Protein AF-A0A1F5BIE8-F1 (afdb_monomer_lite)

Sequence (273 aa):
MVHGKRPFGFLTLSLLVWAWLAAPPHVRAEAKEYWHFTIKANIDGTAAEEWIWATMVEIDRAKALPDEAKVARDAGGELLGHFLGLVRASAWRSAYTYYLDVKCQSRPSKKEISYSQSETDNVYVHGQIIHNPVNRIPSGIGIQFRFGVCNHRVLKEDGTWVRMDQIPYVFVGPVRVEGREPEEMRGDFNLDGVLYNDQIQRVKRCGKSWIEQFHSVFKHFEHDSVVEGFYYGDSDMWVQRFWKFHGLNVQCVFMCERSRNREHPYWKQRITR

Foldseek 3Di:
DDDDDDDDDDPPPVVVVVVVVPDDPPPPPPQKKKKWKWKWKDQPPDPKIKIKIWIWIWDFPCLLPVPVQVVQVVVVHGRDFTWTATAWMKMKIAWDKDWDFDDDPNHTDIKIKTDHIWMDRQAAKIKTWPDADPPDDPLLFHTFMKMAQDQAWGHHPVSDTDGNVPDDDDDDDFDDDPPDDGAAEDDDDDRARHDTPHQWMWIDDPNDIHIYGDDDPRRPDMDHDPNDHAGPPDQKDKDWDWDDDPNTIMIMIMMMGMDSDSDRPQVVNPDDD

Secondary structure (DSSP, 8-state):
---------SSHHHHHHHHHHTSPP--------EEEEEEEEEETTSS-EEEEEEEEEEEEHHHH-HHHHHHHHHTT----SEEEEEEEEEEEE--EEEEEEEEETTEEEEEEEEE--EEES-B-EEEEEEE--SS--TT-EEEEEEEEE-SS-EEBTTS-EE-GGGS------PPP-TTSPPPEE-S-----SB--S--EEEEEETTEEEEEEPPPGGGG-EEE-SS-SEETT-SEEEEEEEEEETTEEEEEEEEEEEES-SS-TTTT-----

Radius of gyration: 27.55 Å; chains: 1; bounding box: 89×71×70 Å

Structure (mmCIF, N/CA/C/O backbone):
data_AF-A0A1F5BIE8-F1
#
_entry.id   AF-A0A1F5BIE8-F1
#
loop_
_atom_site.group_PDB
_atom_site.id
_atom_site.type_symbol
_atom_site.label_atom_id
_atom_site.label_alt_id
_atom_site.label_comp_id
_atom_site.label_asym_id
_atom_site.label_entity_id
_atom_site.label_seq_id
_atom_site.pdbx_PDB_ins_code
_atom_site.Cartn_x
_atom_site.Cartn_y
_atom_site.Cartn_z
_atom_site.occupancy
_atom_site.B_iso_or_equiv
_atom_site.auth_seq_id
_atom_site.auth_comp_id
_atom_site.auth_asym_id
_atom_site.auth_atom_id
_atom_site.pdbx_PDB_model_num
ATOM 1 N N . MET A 1 1 ? 61.822 -51.611 -41.381 1.00 45.53 1 MET A N 1
ATOM 2 C CA . MET A 1 1 ? 61.596 -50.550 -40.375 1.00 45.53 1 MET A CA 1
ATOM 3 C C . MET A 1 1 ? 61.087 -49.316 -41.094 1.00 45.53 1 MET A C 1
ATOM 5 O O . MET A 1 1 ? 61.799 -48.858 -41.967 1.00 45.53 1 MET A O 1
ATOM 9 N N . VAL A 1 2 ? 59.868 -48.866 -40.787 1.00 37.75 2 VAL A N 1
ATOM 10 C CA . VAL A 1 2 ? 59.416 -47.468 -40.582 1.00 37.75 2 VAL A CA 1
ATOM 11 C C . VAL A 1 2 ? 57.882 -47.516 -40.499 1.00 37.75 2 VAL A C 1
ATOM 13 O O . VAL A 1 2 ? 57.203 -47.953 -41.422 1.00 37.75 2 VAL A O 1
ATOM 16 N N . HIS A 1 3 ? 57.354 -47.133 -39.335 1.00 42.34 3 HIS A N 1
ATOM 17 C CA . HIS A 1 3 ? 55.935 -46.906 -39.056 1.00 42.34 3 HIS A CA 1
ATOM 18 C C . HIS A 1 3 ? 55.456 -45.595 -39.701 1.00 42.34 3 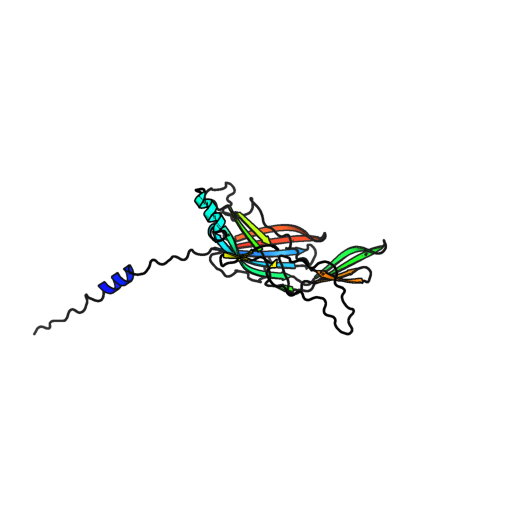HIS A C 1
ATOM 20 O O . HIS A 1 3 ? 56.119 -44.573 -39.545 1.00 42.34 3 HIS A O 1
ATOM 26 N N . GLY A 1 4 ? 54.268 -45.589 -40.314 1.00 39.81 4 GLY A N 1
ATOM 27 C CA . GLY A 1 4 ? 53.573 -44.374 -40.760 1.00 39.81 4 GLY A CA 1
ATOM 28 C C . GLY A 1 4 ? 52.201 -44.248 -40.097 1.00 39.81 4 GLY A C 1
ATOM 29 O O . GLY A 1 4 ? 51.293 -45.018 -40.395 1.00 39.81 4 GLY A O 1
ATOM 30 N N . LYS A 1 5 ? 52.074 -43.303 -39.158 1.00 46.28 5 LYS A N 1
ATOM 31 C CA . LYS A 1 5 ? 50.859 -42.981 -38.388 1.00 46.28 5 LYS A CA 1
ATOM 32 C C . LYS A 1 5 ? 49.812 -42.240 -39.244 1.00 46.28 5 LYS A C 1
ATOM 34 O O . LYS A 1 5 ? 50.158 -41.460 -40.122 1.00 46.28 5 LYS A O 1
ATOM 39 N N . ARG A 1 6 ? 48.530 -42.464 -38.922 1.00 52.12 6 ARG A N 1
ATOM 40 C CA . ARG A 1 6 ? 47.324 -41.801 -39.469 1.00 52.12 6 ARG A CA 1
ATOM 41 C C . ARG A 1 6 ? 47.259 -40.301 -39.113 1.00 52.12 6 ARG A C 1
ATOM 43 O O . ARG A 1 6 ? 47.651 -39.966 -37.996 1.00 52.12 6 ARG A O 1
ATOM 50 N N . PRO A 1 7 ? 46.606 -39.443 -39.925 1.00 48.84 7 PRO A N 1
ATOM 51 C CA . PRO A 1 7 ? 46.058 -38.174 -39.461 1.00 48.84 7 PRO A CA 1
ATOM 52 C C . PRO A 1 7 ? 44.525 -38.269 -39.342 1.00 48.84 7 PRO A C 1
ATOM 54 O O . PRO A 1 7 ? 43.799 -38.222 -40.329 1.00 48.84 7 PRO A O 1
ATOM 57 N N . PHE A 1 8 ? 44.024 -38.401 -38.115 1.00 50.97 8 PHE A N 1
ATOM 58 C CA . PHE A 1 8 ? 42.629 -38.130 -37.747 1.00 50.97 8 PHE A CA 1
ATOM 59 C C . PHE A 1 8 ? 42.676 -36.881 -36.863 1.00 50.97 8 PHE A C 1
ATOM 61 O O . PHE A 1 8 ? 43.085 -36.979 -35.710 1.00 50.97 8 PHE A O 1
ATOM 68 N N . GLY A 1 9 ? 42.360 -35.698 -37.395 1.00 52.88 9 GLY A N 1
ATOM 69 C CA . GLY A 1 9 ? 42.474 -34.482 -36.575 1.00 52.88 9 GLY A CA 1
ATOM 70 C C . GLY A 1 9 ? 42.040 -33.147 -37.174 1.00 52.88 9 GLY A C 1
ATOM 71 O O . GLY A 1 9 ? 42.175 -32.145 -36.487 1.00 52.88 9 GLY A O 1
ATOM 72 N N . PHE A 1 10 ? 41.519 -33.089 -38.405 1.00 47.88 10 PHE A N 1
ATOM 73 C CA . PHE A 1 10 ? 41.154 -31.803 -39.030 1.00 47.88 10 PHE A CA 1
ATOM 74 C C . PHE A 1 10 ? 39.652 -31.578 -39.249 1.00 47.88 10 PHE A C 1
ATOM 76 O O . PHE A 1 10 ? 39.249 -30.463 -39.560 1.00 47.88 10 PHE A O 1
ATOM 83 N N . LEU A 1 11 ? 38.804 -32.591 -39.049 1.00 49.09 11 LEU A N 1
ATOM 84 C CA . LEU A 1 11 ? 37.368 -32.498 -39.362 1.00 49.09 11 LEU A CA 1
ATOM 85 C C . LEU A 1 11 ? 36.471 -32.102 -38.178 1.00 49.09 11 LEU A C 1
ATOM 87 O O . LEU A 1 11 ? 35.332 -31.703 -38.388 1.00 49.09 11 LEU A O 1
ATOM 91 N N . THR A 1 12 ? 36.962 -32.166 -36.941 1.00 51.91 12 THR A N 1
ATOM 92 C CA . THR A 1 12 ? 36.173 -31.845 -35.737 1.00 51.91 12 THR A CA 1
ATOM 93 C C . THR A 1 12 ? 36.251 -30.377 -35.316 1.00 51.91 12 THR A C 1
ATOM 95 O O . THR A 1 12 ? 35.351 -29.904 -34.628 1.00 51.91 12 THR A O 1
ATOM 98 N N . LEU A 1 13 ? 37.275 -29.629 -35.744 1.00 47.56 13 LEU A N 1
ATOM 99 C CA . LEU A 1 13 ? 37.446 -28.229 -35.334 1.00 47.56 13 LEU A CA 1
ATOM 100 C C . LEU A 1 13 ? 36.553 -27.256 -36.126 1.00 47.56 13 LEU A C 1
ATOM 102 O O . LEU A 1 13 ? 36.127 -26.238 -35.590 1.00 47.56 13 LEU A O 1
ATOM 106 N N . SER A 1 14 ? 36.235 -27.567 -37.387 1.00 55.12 14 SER A N 1
ATOM 107 C CA . SER A 1 14 ? 35.438 -26.690 -38.257 1.00 55.12 14 SER A CA 1
ATOM 108 C C . SER A 1 14 ? 33.951 -26.670 -37.885 1.00 55.12 14 SER A C 1
ATOM 110 O O . SER A 1 14 ? 33.325 -25.616 -37.933 1.00 55.12 14 SER A O 1
ATOM 112 N N . LEU A 1 15 ? 33.389 -27.798 -37.442 1.00 54.62 15 LEU A N 1
ATOM 113 C CA . LEU A 1 15 ? 31.979 -27.900 -37.042 1.00 54.62 15 LEU A CA 1
ATOM 114 C C . LEU A 1 15 ? 31.657 -27.125 -35.752 1.00 54.62 15 LEU A C 1
ATOM 116 O O . LEU A 1 15 ? 30.571 -26.564 -35.631 1.00 54.62 15 LEU A O 1
ATOM 120 N N . LEU A 1 16 ? 32.606 -27.030 -34.816 1.00 55.69 16 LEU A N 1
ATOM 121 C CA . LEU A 1 16 ? 32.427 -26.283 -33.564 1.00 55.69 16 LEU A CA 1
ATOM 122 C C . LEU A 1 16 ? 32.404 -24.762 -33.780 1.00 55.69 16 LEU A C 1
ATOM 124 O O . LEU A 1 16 ? 31.652 -24.063 -33.106 1.00 55.69 16 LEU A O 1
ATOM 128 N N . VAL A 1 17 ? 33.170 -24.251 -34.749 1.00 58.41 17 VAL A N 1
ATOM 129 C CA . VAL A 1 17 ? 33.195 -22.816 -35.085 1.00 58.41 17 VAL A CA 1
ATOM 130 C C . VAL A 1 17 ? 31.903 -22.390 -35.791 1.00 58.41 17 VAL A C 1
ATOM 132 O O . VAL A 1 17 ? 31.346 -21.340 -35.475 1.00 58.41 17 VAL A O 1
ATOM 135 N N . TRP A 1 18 ? 31.370 -23.229 -36.685 1.00 54.34 18 TRP A N 1
ATOM 136 C CA . TRP A 1 18 ? 30.088 -22.962 -37.348 1.00 54.34 18 TRP A CA 1
ATOM 137 C C . TRP A 1 18 ? 28.888 -23.070 -36.396 1.00 54.34 18 TRP A C 1
ATOM 139 O O . TRP A 1 18 ? 27.964 -22.269 -36.506 1.00 54.34 18 TRP A O 1
ATOM 149 N N . ALA A 1 19 ? 28.920 -23.978 -35.414 1.00 56.81 19 ALA A N 1
ATOM 150 C CA . ALA A 1 19 ? 27.892 -24.056 -34.372 1.00 56.81 19 ALA A CA 1
ATOM 151 C C . ALA A 1 19 ? 27.891 -22.8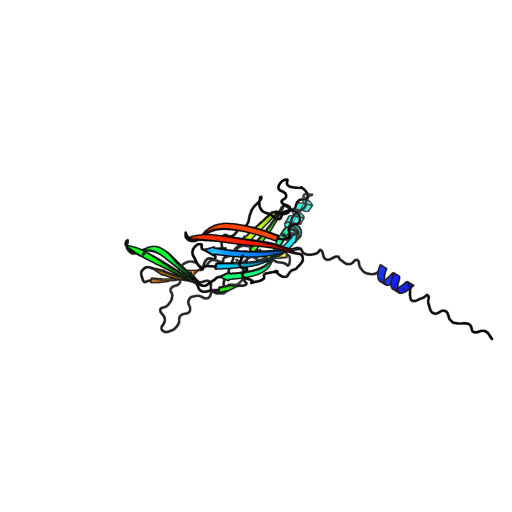30 -33.434 1.00 56.81 19 ALA A C 1
ATOM 153 O O . ALA A 1 19 ? 26.835 -22.440 -32.943 1.00 56.81 19 ALA A O 1
ATOM 154 N N . TRP A 1 20 ? 29.049 -22.193 -33.223 1.00 54.56 20 TRP A N 1
ATOM 155 C CA . TRP A 1 20 ? 29.162 -20.947 -32.451 1.00 54.56 20 TRP A CA 1
ATOM 156 C C . TRP A 1 20 ? 28.661 -19.717 -33.226 1.00 54.56 20 TRP A C 1
ATOM 158 O O . TRP A 1 20 ? 28.057 -18.826 -32.637 1.00 54.56 20 TRP A O 1
ATOM 168 N N . LEU A 1 21 ? 28.872 -19.677 -34.547 1.00 55.56 21 LEU A N 1
ATOM 169 C CA . LEU A 1 21 ? 28.414 -18.585 -35.423 1.00 55.56 21 LEU A CA 1
ATOM 170 C C . LEU A 1 21 ? 26.925 -18.677 -35.795 1.00 55.56 21 LEU A C 1
ATOM 172 O O . LEU A 1 21 ? 26.319 -17.658 -36.114 1.00 55.56 21 LEU A O 1
ATOM 176 N N . ALA A 1 22 ? 26.336 -19.875 -35.752 1.00 56.16 22 ALA A N 1
ATOM 177 C CA . ALA A 1 22 ? 24.914 -20.111 -36.011 1.00 56.16 22 ALA A CA 1
ATOM 178 C C . ALA A 1 22 ? 24.037 -20.044 -34.747 1.00 56.16 22 ALA A C 1
ATOM 180 O O . ALA A 1 22 ? 22.831 -20.289 -34.826 1.00 56.16 22 ALA A O 1
ATOM 181 N N . ALA A 1 23 ? 24.617 -19.728 -33.582 1.00 51.84 23 ALA A N 1
ATOM 182 C CA . ALA A 1 23 ? 23.832 -19.472 -32.385 1.00 51.84 23 ALA A CA 1
ATOM 183 C C . ALA A 1 23 ? 22.929 -18.251 -32.652 1.00 51.84 23 ALA A C 1
ATOM 185 O O . ALA A 1 23 ? 23.445 -17.192 -33.024 1.00 51.84 23 ALA A O 1
ATOM 186 N N . PRO A 1 24 ? 21.594 -18.371 -32.506 1.00 52.00 24 PRO A N 1
ATOM 187 C CA . PRO A 1 24 ? 20.707 -17.226 -32.649 1.00 52.00 24 PRO A CA 1
ATOM 188 C C . PRO A 1 24 ? 21.197 -16.122 -31.709 1.00 52.00 24 PRO A C 1
ATOM 190 O O . PRO A 1 24 ? 21.661 -16.448 -30.609 1.00 52.00 24 PRO A O 1
ATOM 193 N N . PRO A 1 25 ? 21.130 -14.836 -32.111 1.00 50.03 25 PRO A N 1
ATOM 194 C CA . PRO A 1 25 ? 21.514 -13.751 -31.226 1.00 50.03 25 PRO A CA 1
ATOM 195 C C . PRO A 1 25 ? 20.764 -13.978 -29.925 1.00 50.03 25 PRO A C 1
ATOM 197 O O . PRO A 1 25 ? 19.535 -14.074 -29.929 1.00 50.03 25 PRO A O 1
ATOM 200 N N . HIS A 1 26 ? 21.507 -14.161 -28.831 1.00 42.47 26 HIS A N 1
ATOM 201 C CA . HIS A 1 26 ? 20.913 -14.181 -27.511 1.00 42.47 26 HIS A CA 1
ATOM 202 C C . HIS A 1 26 ? 20.084 -12.906 -27.438 1.00 42.47 26 HIS A C 1
ATOM 204 O O . HIS A 1 26 ? 20.646 -11.810 -27.396 1.00 42.47 26 HIS A O 1
ATOM 210 N N . VAL A 1 27 ? 18.757 -13.044 -27.498 1.00 41.66 27 VAL A N 1
ATOM 211 C CA . VAL A 1 27 ? 17.845 -11.984 -27.104 1.00 41.66 27 VAL A CA 1
ATOM 212 C C . VAL A 1 27 ? 18.258 -11.730 -25.669 1.00 41.66 27 VAL A C 1
ATOM 214 O O . VAL A 1 27 ? 17.961 -12.530 -24.782 1.00 41.66 27 VAL A O 1
ATOM 217 N N . ARG A 1 28 ? 19.086 -10.702 -25.457 1.00 39.78 28 ARG A N 1
ATOM 218 C CA . ARG A 1 28 ? 19.383 -10.206 -24.125 1.00 39.78 28 ARG A CA 1
ATOM 219 C C . ARG A 1 28 ? 18.025 -9.766 -23.627 1.00 39.78 28 ARG A C 1
ATOM 221 O O . ARG A 1 28 ? 17.550 -8.709 -24.024 1.00 39.78 28 ARG A O 1
ATOM 228 N N . ALA A 1 29 ? 17.367 -10.641 -22.871 1.00 48.34 29 ALA A N 1
ATOM 229 C CA . ALA A 1 29 ? 16.192 -10.271 -22.120 1.00 48.34 29 ALA A CA 1
ATOM 230 C C . ALA A 1 29 ? 16.616 -9.032 -21.340 1.00 48.34 29 ALA A C 1
ATOM 232 O O . ALA A 1 29 ? 17.568 -9.088 -20.557 1.00 48.34 29 ALA A O 1
ATOM 233 N N . GLU A 1 30 ? 16.008 -7.903 -21.679 1.00 61.56 30 GLU A N 1
ATOM 234 C CA . GLU A 1 30 ? 16.253 -6.657 -20.987 1.00 61.56 30 GLU A CA 1
ATOM 235 C C . GLU A 1 30 ? 16.038 -6.924 -19.499 1.00 61.56 30 GLU A C 1
ATOM 237 O O . GLU A 1 30 ? 15.031 -7.520 -19.098 1.00 61.56 30 GLU A O 1
ATOM 242 N N . ALA A 1 31 ? 17.062 -6.634 -18.697 1.00 76.44 31 ALA A N 1
ATOM 243 C CA . ALA A 1 31 ? 17.022 -6.954 -17.284 1.00 76.44 31 ALA A CA 1
ATOM 244 C C . ALA A 1 31 ? 15.924 -6.097 -16.651 1.00 76.44 31 ALA A C 1
ATOM 246 O O . ALA A 1 31 ? 16.051 -4.878 -16.600 1.00 76.44 31 ALA A O 1
ATOM 247 N N . LYS A 1 32 ? 14.843 -6.743 -16.204 1.00 90.75 32 LYS A N 1
ATOM 248 C CA . LYS A 1 32 ? 13.753 -6.075 -15.493 1.00 90.75 32 LYS A CA 1
ATOM 249 C C . LYS A 1 32 ? 14.300 -5.405 -14.233 1.00 90.75 32 LYS A C 1
ATOM 251 O O . LYS A 1 32 ? 14.998 -6.053 -13.453 1.00 90.75 32 LYS A O 1
ATOM 256 N N . GLU A 1 33 ? 13.928 -4.149 -14.031 1.00 93.50 33 GLU A N 1
ATOM 257 C CA . GLU A 1 33 ? 14.188 -3.419 -12.794 1.00 93.50 33 GLU A CA 1
ATOM 258 C C . GLU A 1 33 ? 12.946 -3.498 -11.897 1.00 93.50 33 GLU A C 1
ATOM 260 O O . GLU A 1 33 ? 11.822 -3.237 -12.339 1.00 93.50 33 GLU A O 1
ATOM 265 N N . TYR A 1 34 ? 13.143 -3.895 -10.645 1.00 95.75 34 TYR A N 1
ATOM 266 C CA . TYR A 1 34 ? 12.098 -4.055 -9.643 1.00 95.75 34 TYR A CA 1
ATOM 267 C C . TYR A 1 34 ? 12.219 -2.999 -8.553 1.00 95.75 34 TYR A C 1
ATOM 269 O O . TYR A 1 34 ? 13.306 -2.547 -8.204 1.00 95.75 34 TYR A O 1
ATOM 277 N N . TRP A 1 35 ? 11.067 -2.633 -8.007 1.00 96.50 35 TRP A N 1
ATOM 278 C CA . TRP A 1 35 ? 10.905 -1.652 -6.947 1.00 96.50 35 TRP A CA 1
ATOM 279 C C . TRP A 1 35 ? 10.224 -2.320 -5.761 1.00 96.50 35 TRP A C 1
ATOM 281 O O . TRP A 1 35 ? 9.136 -2.886 -5.899 1.00 96.50 35 TRP A O 1
ATOM 291 N N . HIS A 1 36 ? 10.863 -2.260 -4.601 1.00 97.00 36 HIS A N 1
ATOM 292 C CA . HIS A 1 36 ? 10.416 -2.889 -3.368 1.00 97.00 36 HIS A CA 1
ATOM 293 C C . HIS A 1 36 ? 10.060 -1.811 -2.352 1.00 97.00 36 HIS A C 1
ATOM 295 O O . HIS A 1 36 ? 10.925 -1.061 -1.908 1.00 97.00 36 HIS A O 1
ATOM 301 N N . PHE A 1 37 ? 8.786 -1.737 -1.986 1.00 96.25 37 PHE A N 1
ATOM 302 C CA . PHE A 1 37 ? 8.268 -0.772 -1.029 1.00 96.25 37 PHE A CA 1
ATOM 303 C C . PHE A 1 37 ? 7.941 -1.474 0.282 1.00 96.25 37 PHE A C 1
ATOM 305 O O . PHE A 1 37 ? 7.087 -2.360 0.302 1.00 96.25 37 PHE A O 1
ATOM 312 N N . THR A 1 38 ? 8.551 -1.020 1.374 1.00 96.69 38 THR A N 1
ATOM 313 C CA . THR A 1 38 ? 8.153 -1.367 2.743 1.00 96.69 38 THR A CA 1
ATOM 314 C C . THR A 1 38 ? 7.628 -0.112 3.420 1.00 96.69 38 THR A C 1
ATOM 316 O O . THR A 1 38 ? 8.374 0.845 3.608 1.00 96.69 38 THR A O 1
ATOM 319 N N . ILE A 1 39 ? 6.360 -0.112 3.812 1.00 95.44 39 ILE A N 1
ATOM 320 C CA . ILE A 1 39 ? 5.696 1.018 4.459 1.00 95.44 39 ILE A CA 1
ATOM 321 C C . ILE A 1 39 ? 5.261 0.585 5.850 1.00 95.44 39 ILE A C 1
ATOM 323 O O . ILE A 1 39 ? 4.631 -0.459 6.001 1.00 95.44 39 ILE A O 1
ATOM 327 N N . LYS A 1 40 ? 5.557 1.408 6.848 1.00 95.38 40 LYS A N 1
ATOM 328 C CA . LYS A 1 40 ? 5.075 1.281 8.219 1.00 95.38 40 LYS A CA 1
ATOM 329 C C . LYS A 1 40 ? 4.330 2.551 8.583 1.00 95.38 40 LYS A C 1
ATOM 331 O O . LYS A 1 40 ? 4.875 3.640 8.420 1.00 95.38 40 LYS A O 1
ATOM 336 N N . ALA A 1 41 ? 3.139 2.413 9.141 1.00 94.50 41 ALA A N 1
ATOM 337 C CA . ALA A 1 41 ? 2.428 3.501 9.785 1.00 94.50 41 ALA A CA 1
ATOM 338 C C . ALA A 1 41 ? 2.112 3.137 11.232 1.00 94.50 41 ALA A C 1
ATOM 340 O O . ALA A 1 41 ? 1.699 2.019 11.535 1.00 94.50 41 ALA A O 1
ATOM 341 N N . ASN A 1 42 ? 2.289 4.106 12.119 1.00 92.38 42 ASN A N 1
ATOM 342 C CA . ASN A 1 42 ? 1.896 4.036 13.513 1.00 92.38 42 ASN A CA 1
ATOM 343 C C . ASN A 1 42 ? 1.005 5.227 13.848 1.00 92.38 42 ASN A C 1
ATOM 345 O O . ASN A 1 42 ? 1.266 6.357 13.435 1.00 92.38 42 ASN A O 1
ATOM 349 N N . ILE A 1 43 ? -0.050 4.974 14.615 1.00 86.88 43 ILE A N 1
ATOM 350 C CA . ILE A 1 43 ? -0.851 6.056 15.188 1.00 86.88 43 ILE A CA 1
ATOM 351 C C . ILE A 1 43 ? -0.109 6.534 16.444 1.00 86.88 43 ILE A C 1
ATOM 353 O O . ILE A 1 43 ? 0.107 5.747 17.369 1.00 86.88 43 ILE A O 1
ATOM 357 N N . ASP A 1 44 ? 0.329 7.793 16.476 1.00 80.19 44 ASP A N 1
ATOM 358 C CA . ASP A 1 44 ? 1.198 8.309 17.540 1.00 80.19 44 ASP A CA 1
ATOM 359 C C . ASP A 1 44 ? 0.563 8.160 18.923 1.00 80.19 44 ASP A C 1
ATOM 361 O O . ASP A 1 44 ? -0.627 8.416 19.124 1.00 80.19 44 ASP A O 1
ATOM 365 N N . GLY A 1 45 ? 1.390 7.784 19.900 1.00 70.62 45 GLY A N 1
ATOM 366 C CA . GLY A 1 45 ? 0.941 7.541 21.271 1.00 70.62 45 GLY A CA 1
ATOM 367 C C . GLY A 1 45 ? 0.143 6.245 21.433 1.00 70.62 45 GLY A C 1
ATOM 368 O O . GLY A 1 45 ? -0.489 6.048 22.470 1.00 70.62 45 GLY A O 1
ATOM 369 N N . THR A 1 46 ? 0.166 5.358 20.433 1.00 79.00 46 THR A N 1
ATOM 370 C CA . THR A 1 46 ? -0.536 4.073 20.460 1.00 79.00 46 THR A CA 1
ATOM 371 C C . THR A 1 46 ? 0.364 2.907 20.047 1.00 79.00 46 THR A C 1
ATOM 373 O O . THR A 1 46 ? 1.435 3.100 19.479 1.00 79.00 46 THR A O 1
ATOM 376 N N . ALA A 1 47 ? -0.100 1.682 20.308 1.00 83.06 47 ALA A N 1
ATOM 377 C CA . ALA A 1 47 ? 0.495 0.455 19.774 1.00 83.06 47 ALA A CA 1
ATOM 378 C C . ALA A 1 47 ? -0.117 0.037 18.415 1.00 83.06 47 ALA A C 1
ATOM 380 O O . ALA A 1 47 ? 0.141 -1.068 17.931 1.00 83.06 47 ALA A O 1
ATOM 381 N N . ALA A 1 48 ? -0.972 0.881 17.824 1.00 90.69 48 ALA A N 1
ATOM 382 C CA . ALA A 1 48 ? -1.578 0.617 16.528 1.00 90.69 48 ALA A CA 1
ATOM 383 C C . ALA A 1 48 ? -0.521 0.738 15.435 1.00 90.69 48 ALA A C 1
ATOM 385 O O . ALA A 1 48 ? 0.137 1.774 15.309 1.00 90.69 48 ALA A O 1
ATOM 386 N N . GLU A 1 49 ? -0.383 -0.313 14.643 1.00 93.88 49 GLU A N 1
ATOM 387 C CA . GLU A 1 49 ? 0.622 -0.405 13.600 1.00 93.88 49 GLU A CA 1
ATOM 388 C C . GLU A 1 49 ? 0.004 -1.048 12.362 1.00 93.88 49 GLU A C 1
ATOM 390 O O . GLU A 1 49 ? -0.681 -2.068 12.461 1.00 93.88 49 GLU A O 1
ATOM 395 N N . GLU A 1 50 ? 0.270 -0.466 11.199 1.00 95.50 50 GLU A N 1
ATOM 396 C CA . GLU A 1 50 ? -0.030 -1.055 9.900 1.00 95.50 50 GLU A CA 1
ATOM 397 C C . GLU A 1 50 ? 1.241 -1.117 9.052 1.00 95.50 50 GLU A C 1
ATOM 399 O O . GLU A 1 50 ? 2.087 -0.222 9.092 1.00 95.50 50 GLU A O 1
ATOM 404 N N . TRP A 1 51 ? 1.354 -2.176 8.260 1.00 97.38 51 TRP A N 1
ATOM 405 C CA . TRP A 1 51 ? 2.454 -2.431 7.345 1.00 97.38 51 TRP A CA 1
ATOM 406 C C . TRP A 1 51 ? 1.931 -2.726 5.946 1.00 97.38 51 TRP A C 1
ATOM 408 O O . TRP A 1 51 ? 0.935 -3.433 5.801 1.00 97.38 51 TRP A O 1
ATOM 418 N N . ILE A 1 52 ? 2.649 -2.253 4.929 1.00 97.69 52 ILE A N 1
ATOM 419 C CA . ILE A 1 52 ? 2.487 -2.654 3.530 1.00 97.69 52 ILE 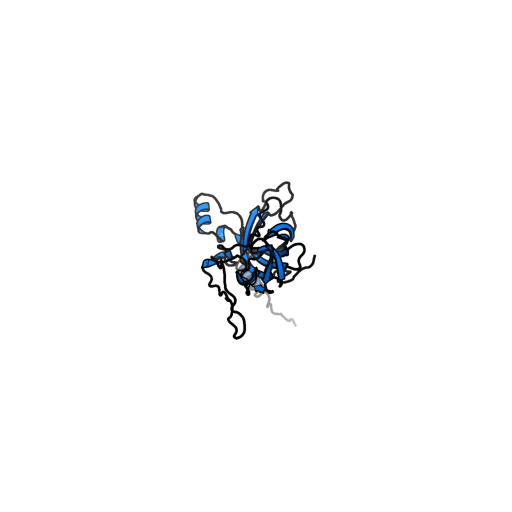A CA 1
ATOM 420 C C . ILE A 1 52 ? 3.845 -3.083 2.980 1.00 97.69 52 ILE A C 1
ATOM 422 O O . ILE A 1 52 ? 4.847 -2.397 3.172 1.00 97.69 52 ILE A O 1
ATOM 426 N N . TRP A 1 53 ? 3.855 -4.185 2.235 1.00 98.06 53 TRP A N 1
ATOM 427 C CA . TRP A 1 53 ? 4.964 -4.589 1.377 1.00 98.06 53 TRP A CA 1
ATOM 428 C C . TRP A 1 53 ? 4.469 -4.667 -0.057 1.00 98.06 53 TRP A C 1
ATOM 430 O O . TRP A 1 53 ? 3.463 -5.327 -0.318 1.00 98.06 53 TRP A O 1
ATOM 440 N N . ALA A 1 54 ? 5.172 -4.048 -0.996 1.00 98.00 54 ALA A N 1
ATOM 441 C CA . ALA A 1 54 ? 4.840 -4.130 -2.411 1.00 98.00 54 ALA A CA 1
ATOM 442 C C . ALA A 1 54 ? 6.092 -4.366 -3.248 1.00 98.00 54 ALA A C 1
ATOM 444 O O . ALA A 1 54 ? 7.153 -3.811 -2.993 1.00 98.00 54 ALA A O 1
ATOM 445 N N . THR A 1 55 ? 5.971 -5.209 -4.264 1.00 98.25 55 THR A N 1
ATOM 446 C CA . THR A 1 55 ? 6.959 -5.317 -5.333 1.00 98.25 55 THR A CA 1
ATOM 447 C C . THR A 1 55 ? 6.314 -4.914 -6.633 1.00 98.25 55 THR A C 1
ATOM 449 O O . THR A 1 55 ? 5.214 -5.368 -6.966 1.00 98.25 55 THR A O 1
ATOM 452 N N . MET A 1 56 ? 7.017 -4.068 -7.364 1.00 98.12 56 MET A N 1
ATOM 453 C CA . MET A 1 56 ? 6.606 -3.574 -8.661 1.00 98.12 56 MET A CA 1
ATOM 454 C C . MET A 1 56 ? 7.752 -3.729 -9.659 1.00 98.12 56 MET A C 1
ATOM 456 O O . MET A 1 56 ? 8.897 -3.904 -9.258 1.00 98.12 56 MET A O 1
ATOM 460 N N . VAL A 1 57 ? 7.445 -3.700 -10.949 1.00 97.00 57 VAL A N 1
ATOM 461 C CA . VAL A 1 57 ? 8.422 -3.799 -12.039 1.00 97.00 57 VAL A CA 1
ATOM 462 C C . VAL A 1 57 ? 8.298 -2.585 -12.949 1.00 97.00 57 VAL A C 1
ATOM 464 O O . VAL A 1 57 ? 7.185 -2.125 -13.204 1.00 97.00 57 VAL A O 1
ATOM 467 N N . GLU A 1 58 ? 9.418 -2.066 -13.442 1.00 95.31 58 GLU A N 1
ATOM 468 C CA . GLU A 1 58 ? 9.404 -1.029 -14.473 1.00 95.31 58 GLU A CA 1
ATOM 469 C C . GLU A 1 58 ? 8.824 -1.595 -15.780 1.00 95.31 58 GLU A C 1
ATOM 471 O O . GLU A 1 58 ? 9.255 -2.632 -16.289 1.00 95.31 58 GLU A O 1
ATOM 476 N N . ILE A 1 59 ? 7.806 -0.922 -16.315 1.00 94.62 59 ILE A N 1
ATOM 477 C CA . ILE A 1 59 ? 7.187 -1.233 -17.604 1.00 94.62 59 ILE A CA 1
ATOM 478 C C . ILE A 1 59 ? 7.178 0.047 -18.427 1.00 94.62 59 ILE A C 1
ATOM 480 O O . ILE A 1 59 ? 6.601 1.049 -17.996 1.00 94.62 59 ILE A O 1
ATOM 484 N N . ASP A 1 60 ? 7.774 0.003 -19.619 1.00 91.62 60 ASP A N 1
ATOM 485 C CA . ASP A 1 60 ? 7.735 1.115 -20.568 1.00 91.62 60 ASP A CA 1
ATOM 486 C C . ASP A 1 60 ? 6.313 1.631 -20.751 1.00 91.62 60 ASP A C 1
ATOM 488 O O . ASP A 1 60 ? 5.377 0.855 -20.991 1.00 91.62 60 ASP A O 1
ATOM 492 N N . ARG A 1 61 ? 6.136 2.955 -20.720 1.00 91.25 61 ARG A N 1
ATOM 493 C CA . ARG A 1 61 ? 4.816 3.545 -20.973 1.00 91.25 61 ARG A CA 1
ATOM 494 C C . ARG A 1 61 ? 4.269 3.132 -22.331 1.00 91.25 61 ARG A C 1
ATOM 496 O O . ARG A 1 61 ? 3.080 2.855 -22.431 1.00 91.25 61 ARG A O 1
ATOM 503 N N . ALA A 1 62 ? 5.130 3.015 -23.341 1.00 90.75 62 ALA A N 1
ATOM 504 C CA . ALA A 1 62 ? 4.727 2.567 -24.667 1.00 90.75 62 ALA A CA 1
ATOM 505 C C . ALA A 1 62 ? 4.156 1.138 -24.684 1.00 90.75 62 ALA A C 1
ATOM 507 O O . ALA A 1 62 ? 3.290 0.832 -25.500 1.00 90.75 62 ALA A O 1
ATOM 508 N N . LYS A 1 63 ? 4.623 0.272 -23.778 1.00 91.56 63 LYS A N 1
ATOM 509 C CA . LYS A 1 63 ? 4.110 -1.091 -23.613 1.00 91.56 63 LYS A CA 1
ATOM 510 C C . LYS A 1 63 ? 2.830 -1.121 -22.778 1.00 91.56 63 LYS A C 1
ATOM 512 O O . LYS A 1 63 ? 1.928 -1.890 -23.085 1.00 91.56 63 LYS A O 1
ATOM 517 N N . ALA A 1 64 ? 2.751 -0.295 -21.737 1.00 92.81 64 ALA A N 1
ATOM 518 C CA . ALA A 1 64 ? 1.581 -0.209 -20.865 1.00 92.81 64 ALA A CA 1
ATOM 519 C C . ALA A 1 64 ? 0.377 0.500 -21.518 1.00 92.81 64 ALA A C 1
ATOM 521 O O . ALA A 1 64 ? -0.757 0.271 -21.102 1.00 92.81 64 ALA A O 1
ATOM 522 N N . LEU A 1 65 ? 0.626 1.378 -22.495 1.00 93.94 65 LEU A N 1
ATOM 523 C CA . LEU A 1 65 ? -0.358 2.205 -23.203 1.00 93.94 65 LEU A CA 1
ATOM 524 C C . LEU A 1 65 ? -0.077 2.174 -24.723 1.00 93.94 65 LEU A C 1
ATOM 526 O O . LEU A 1 65 ? 0.442 3.145 -25.284 1.00 93.94 65 LEU A O 1
ATOM 530 N N . PRO A 1 66 ? -0.332 1.037 -25.400 1.00 93.69 66 PRO A N 1
ATOM 531 C CA . PRO A 1 66 ? 0.072 0.835 -26.793 1.00 93.69 66 PRO A CA 1
ATOM 532 C C . PRO A 1 66 ? -0.670 1.743 -27.782 1.00 93.69 66 PRO A C 1
ATOM 534 O O . PRO A 1 66 ? -0.076 2.170 -28.779 1.00 93.69 66 PRO A O 1
ATOM 537 N N . ASP A 1 67 ? -1.933 2.065 -27.500 1.00 95.25 67 ASP A N 1
ATOM 538 C CA . ASP A 1 67 ? -2.762 2.921 -28.349 1.00 95.25 67 ASP A CA 1
ATOM 539 C C . ASP A 1 67 ? -2.276 4.374 -28.285 1.00 95.25 67 ASP A C 1
ATOM 541 O O . ASP A 1 67 ? -2.033 5.002 -29.317 1.00 95.25 67 ASP A O 1
ATOM 545 N N . GLU A 1 68 ? -2.014 4.890 -27.083 1.00 94.75 68 GLU A N 1
ATOM 546 C CA . GLU A 1 68 ? -1.425 6.212 -26.873 1.00 94.75 68 GLU A CA 1
ATOM 547 C C . GLU A 1 68 ? -0.016 6.299 -27.468 1.00 94.75 68 GLU A C 1
ATOM 549 O O . GLU A 1 68 ? 0.351 7.309 -28.070 1.00 94.75 68 GLU A O 1
ATOM 554 N N . ALA A 1 69 ? 0.769 5.223 -27.368 1.00 93.50 69 ALA A N 1
ATOM 555 C CA . ALA A 1 69 ? 2.081 5.148 -27.996 1.00 93.50 69 ALA A CA 1
ATOM 556 C C . ALA A 1 69 ? 1.993 5.210 -29.525 1.00 93.50 69 ALA A C 1
ATOM 558 O O . ALA A 1 69 ? 2.853 5.814 -30.165 1.00 93.50 69 ALA A O 1
ATOM 559 N N . LYS A 1 70 ? 0.961 4.602 -30.125 1.00 95.31 70 LYS A N 1
ATOM 560 C CA . LYS A 1 70 ? 0.708 4.711 -31.565 1.00 95.31 70 LYS A CA 1
ATOM 561 C C . LYS A 1 70 ? 0.375 6.149 -31.949 1.00 95.31 70 LYS A C 1
ATOM 563 O O . LYS A 1 70 ? 0.989 6.664 -32.875 1.00 95.31 70 LYS A O 1
ATOM 568 N N . VAL A 1 71 ? -0.525 6.800 -31.214 1.00 96.50 71 VAL A N 1
ATOM 569 C CA . VAL A 1 71 ? -0.889 8.206 -31.454 1.00 96.50 71 VAL A CA 1
ATOM 570 C C . VAL A 1 71 ? 0.336 9.119 -31.357 1.00 96.50 71 VAL A C 1
ATOM 572 O O . VAL A 1 71 ? 0.537 9.962 -32.228 1.00 96.50 71 VAL A O 1
ATOM 575 N N . ALA A 1 72 ? 1.189 8.926 -30.346 1.00 93.00 72 ALA A N 1
ATOM 576 C CA . ALA A 1 72 ? 2.425 9.693 -30.202 1.00 93.00 72 ALA A CA 1
ATOM 577 C C . ALA A 1 72 ? 3.358 9.509 -31.410 1.00 93.00 72 ALA A C 1
ATOM 579 O O . ALA A 1 72 ? 3.835 10.501 -31.958 1.00 93.00 72 ALA A O 1
ATOM 580 N N . ARG A 1 73 ? 3.560 8.264 -31.869 1.00 95.38 73 ARG A N 1
ATOM 581 C CA . ARG A 1 73 ? 4.380 7.961 -33.057 1.00 95.38 73 ARG A CA 1
ATOM 582 C C . ARG A 1 73 ? 3.821 8.581 -34.330 1.00 95.38 73 ARG A C 1
ATOM 584 O O . ARG A 1 73 ? 4.579 9.163 -35.099 1.00 95.38 73 ARG A O 1
ATOM 591 N N . ASP A 1 74 ? 2.510 8.491 -34.534 1.00 95.81 74 ASP A N 1
ATOM 592 C CA . ASP A 1 74 ? 1.842 9.072 -35.703 1.00 95.81 74 ASP A CA 1
ATOM 593 C C . ASP A 1 74 ? 1.977 10.608 -35.725 1.00 95.81 74 ASP A C 1
ATOM 595 O O . ASP A 1 74 ? 2.040 11.212 -36.794 1.00 95.81 74 ASP A O 1
ATOM 599 N N . ALA A 1 75 ? 2.081 11.239 -34.551 1.00 95.19 75 ALA A N 1
ATOM 600 C CA . ALA A 1 75 ? 2.353 12.667 -34.389 1.00 95.19 75 ALA A CA 1
ATOM 601 C C . ALA A 1 75 ? 3.856 13.034 -34.438 1.00 95.19 75 ALA A C 1
ATOM 603 O O . ALA A 1 75 ? 4.206 14.194 -34.223 1.00 95.19 75 ALA A O 1
ATOM 604 N N . GLY A 1 76 ? 4.749 12.074 -34.711 1.00 93.81 76 GLY A N 1
ATOM 605 C CA . GLY A 1 76 ? 6.199 12.287 -34.784 1.00 93.81 76 GLY A CA 1
ATOM 606 C C . GLY A 1 76 ? 6.920 12.327 -33.431 1.00 93.81 76 GLY A C 1
ATOM 607 O O . GLY A 1 76 ? 8.055 12.791 -33.364 1.00 93.81 76 GLY A O 1
ATOM 608 N N . GLY A 1 77 ? 6.275 11.866 -32.358 1.00 91.75 77 GLY A N 1
ATOM 609 C CA . GLY A 1 77 ? 6.838 11.782 -31.011 1.00 91.75 77 GLY A CA 1
ATOM 610 C C . GLY A 1 77 ? 6.939 10.352 -30.476 1.00 91.75 77 GLY A C 1
ATOM 611 O O . GLY A 1 77 ? 6.704 9.367 -31.175 1.00 91.75 77 GLY A O 1
ATOM 612 N N . GLU A 1 78 ? 7.264 10.234 -29.191 1.00 88.12 78 GLU A N 1
ATOM 613 C CA . GLU A 1 78 ? 7.351 8.960 -28.479 1.00 88.12 78 GLU A CA 1
ATOM 614 C C . GLU A 1 78 ? 6.836 9.092 -27.041 1.00 88.12 78 GLU A C 1
ATOM 616 O O . GLU A 1 78 ? 6.903 10.157 -26.424 1.00 88.12 78 GLU A O 1
ATOM 621 N N . LEU A 1 79 ? 6.292 7.998 -26.504 1.00 86.56 79 LEU A N 1
ATOM 622 C CA . LEU A 1 79 ? 5.776 7.967 -25.141 1.00 86.56 79 LEU A CA 1
ATOM 623 C C . LEU A 1 79 ? 6.885 7.536 -24.172 1.00 86.56 79 LEU A C 1
ATOM 625 O O . LEU A 1 79 ? 7.111 6.346 -23.966 1.00 86.56 79 LEU A O 1
ATOM 629 N N . LEU A 1 80 ? 7.565 8.523 -23.586 1.00 84.62 80 LEU A N 1
ATOM 630 C CA . LEU A 1 80 ? 8.703 8.317 -22.688 1.00 84.62 80 LEU A CA 1
ATOM 631 C C . LEU A 1 80 ? 8.304 7.965 -21.250 1.00 84.62 80 LEU A C 1
ATOM 633 O O . LEU A 1 80 ? 7.298 8.448 -20.721 1.00 84.62 80 LEU A O 1
ATOM 637 N N . GLY A 1 81 ? 9.184 7.211 -20.589 1.00 85.94 81 GLY A N 1
ATOM 638 C CA . GLY A 1 81 ? 9.119 6.892 -19.164 1.00 85.94 81 GLY A CA 1
ATOM 639 C C . GLY A 1 81 ? 8.544 5.509 -18.874 1.00 85.94 81 GLY A C 1
ATOM 640 O O . GLY A 1 81 ? 8.235 4.738 -19.780 1.00 85.94 81 GLY A O 1
ATOM 641 N N . HIS A 1 82 ? 8.362 5.223 -17.584 1.00 91.75 82 HIS A N 1
ATOM 642 C CA . HIS A 1 82 ? 7.918 3.915 -17.106 1.00 91.75 82 HIS A CA 1
ATOM 643 C C . HIS A 1 82 ? 6.754 4.050 -16.125 1.00 91.75 82 HIS A C 1
ATOM 645 O O . HIS A 1 82 ? 6.717 4.964 -15.292 1.00 91.75 82 HIS A O 1
ATOM 651 N N . PHE A 1 83 ? 5.812 3.117 -16.209 1.00 94.69 83 PHE A N 1
ATOM 652 C CA . PHE A 1 83 ? 4.913 2.798 -15.108 1.00 94.69 83 PHE A CA 1
ATOM 653 C C . PHE A 1 83 ? 5.537 1.718 -14.229 1.00 94.69 83 PHE A C 1
ATOM 655 O O . PHE A 1 83 ? 6.383 0.947 -14.677 1.00 94.69 83 PHE A O 1
ATOM 662 N N . LEU A 1 84 ? 5.085 1.647 -12.981 1.00 95.69 84 LEU A N 1
ATOM 663 C CA . LEU A 1 84 ? 5.391 0.533 -12.099 1.00 95.69 84 LEU A CA 1
ATOM 664 C C . LEU A 1 84 ? 4.220 -0.455 -12.156 1.00 95.69 84 LEU A C 1
ATOM 666 O O . LEU A 1 84 ? 3.105 -0.136 -11.741 1.00 95.69 84 LEU A O 1
ATOM 670 N N . GLY A 1 85 ? 4.462 -1.644 -12.705 1.00 96.94 85 GLY A N 1
ATOM 671 C CA . GLY A 1 85 ? 3.501 -2.744 -12.733 1.00 96.94 85 GLY A CA 1
ATOM 672 C C . GLY A 1 85 ? 3.546 -3.546 -11.436 1.00 96.94 85 GLY A C 1
ATOM 673 O O . GLY A 1 85 ? 4.613 -3.975 -11.008 1.00 96.94 85 GLY A O 1
ATOM 674 N N . LEU A 1 86 ? 2.399 -3.776 -10.804 1.00 97.19 86 LEU A N 1
ATOM 675 C CA . LEU A 1 86 ? 2.265 -4.534 -9.564 1.00 97.19 86 LEU A CA 1
ATOM 676 C C . LEU A 1 86 ? 2.580 -6.022 -9.780 1.00 97.19 86 LEU A C 1
ATOM 678 O O . LEU A 1 86 ? 1.833 -6.737 -10.456 1.00 97.19 86 LEU A O 1
ATOM 682 N N . VAL A 1 87 ? 3.646 -6.490 -9.129 1.00 97.31 87 VAL A N 1
ATOM 683 C CA . VAL A 1 87 ? 4.052 -7.902 -9.073 1.00 97.31 87 VAL A CA 1
ATOM 684 C C . VAL A 1 87 ? 3.295 -8.618 -7.956 1.00 97.31 87 VAL A C 1
ATOM 686 O O . VAL A 1 87 ? 2.636 -9.631 -8.180 1.00 97.31 87 VAL A O 1
ATOM 689 N N . ARG A 1 88 ? 3.379 -8.077 -6.739 1.00 97.25 88 ARG A N 1
ATOM 690 C CA . ARG A 1 88 ? 2.723 -8.587 -5.526 1.00 97.25 88 ARG A CA 1
ATOM 691 C C . ARG A 1 88 ? 2.656 -7.480 -4.487 1.00 97.25 88 ARG A C 1
ATOM 693 O O . ARG A 1 88 ? 3.566 -6.658 -4.424 1.00 97.25 88 ARG A O 1
ATOM 700 N N . ALA A 1 89 ? 1.638 -7.499 -3.642 1.00 97.44 89 ALA A N 1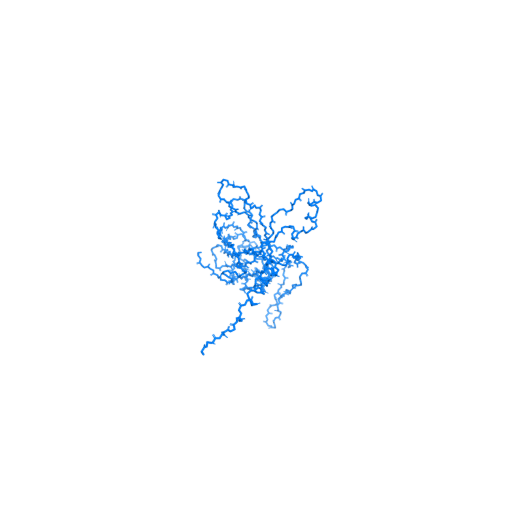
ATOM 701 C CA . ALA A 1 89 ? 1.596 -6.658 -2.458 1.00 97.44 89 ALA A CA 1
ATOM 702 C C . ALA A 1 89 ? 0.869 -7.370 -1.317 1.00 97.44 89 ALA A C 1
ATOM 704 O O . ALA A 1 89 ? 0.129 -8.323 -1.542 1.00 97.44 89 ALA A O 1
ATOM 705 N N . SER A 1 90 ? 1.149 -6.952 -0.091 1.00 97.94 90 SER A N 1
ATOM 706 C CA . SER A 1 90 ? 0.528 -7.488 1.111 1.00 97.94 90 SER A CA 1
ATOM 707 C C . SER A 1 90 ? 0.504 -6.440 2.209 1.00 97.94 90 SER A C 1
ATOM 709 O O . SER A 1 90 ? 1.344 -5.542 2.223 1.00 97.94 90 SER A O 1
ATOM 711 N N . ALA A 1 91 ? -0.459 -6.559 3.115 1.00 97.50 91 ALA A N 1
ATOM 712 C CA . ALA A 1 91 ? -0.574 -5.705 4.279 1.00 97.50 91 ALA A CA 1
ATOM 713 C C . ALA A 1 91 ? -0.809 -6.519 5.547 1.00 97.50 91 ALA A C 1
ATOM 715 O O . ALA A 1 91 ? -1.384 -7.610 5.514 1.00 97.50 91 ALA A O 1
ATOM 716 N N . TRP A 1 92 ? -0.401 -5.946 6.672 1.00 97.12 92 TRP A N 1
ATOM 717 C CA . TRP A 1 92 ? -0.673 -6.449 8.012 1.00 97.12 92 TRP A CA 1
ATOM 718 C C . TRP A 1 92 ? -1.025 -5.281 8.929 1.00 97.12 92 TRP A C 1
ATOM 720 O O . TRP A 1 92 ? -0.390 -4.234 8.853 1.00 97.12 92 TRP A O 1
ATOM 730 N N . ARG A 1 93 ? -1.987 -5.471 9.830 1.00 95.56 93 ARG A N 1
ATOM 731 C CA . ARG A 1 93 ? -2.304 -4.525 10.905 1.00 95.56 93 ARG A CA 1
ATOM 732 C C . ARG A 1 93 ? -2.312 -5.209 12.261 1.00 95.56 93 ARG A C 1
ATOM 734 O O . ARG A 1 93 ? -2.731 -6.366 12.358 1.00 95.56 93 ARG A O 1
ATOM 741 N N . SER A 1 94 ? -1.930 -4.482 13.306 1.00 95.38 94 SER A N 1
ATOM 742 C CA . SER A 1 94 ? -2.074 -4.935 14.688 1.00 95.38 94 SER A CA 1
ATOM 743 C C . SER A 1 94 ? -3.542 -4.931 15.133 1.00 95.38 94 SER A C 1
ATOM 745 O O . SER A 1 94 ? -4.401 -4.277 14.541 1.00 95.38 94 SER A O 1
ATOM 747 N N . ALA A 1 95 ? -3.851 -5.701 16.179 1.00 94.69 95 ALA A N 1
ATOM 748 C CA . ALA A 1 95 ? -5.105 -5.524 16.902 1.00 94.69 95 ALA A CA 1
ATOM 749 C C . ALA A 1 95 ? -5.004 -4.263 17.760 1.00 94.69 95 ALA A C 1
ATOM 751 O O . ALA A 1 95 ? -3.985 -4.056 18.425 1.00 94.69 95 ALA A O 1
ATOM 752 N N . TYR A 1 96 ? -6.054 -3.447 17.788 1.00 93.31 96 TYR A N 1
ATOM 753 C CA . TYR A 1 96 ? -6.027 -2.228 18.582 1.00 93.31 96 TYR A CA 1
ATOM 754 C C . TYR A 1 96 ? -7.422 -1.743 18.979 1.00 93.31 96 TYR A C 1
ATOM 756 O O . TYR A 1 96 ? -8.403 -1.970 18.272 1.00 93.31 96 TYR A O 1
ATOM 764 N N . THR A 1 97 ? -7.478 -1.044 20.115 1.00 92.00 97 THR A N 1
ATOM 765 C CA . THR A 1 97 ? -8.671 -0.368 20.629 1.00 92.00 97 THR A CA 1
ATOM 766 C C . THR A 1 97 ? -8.308 1.053 21.028 1.00 92.00 97 THR A C 1
ATOM 768 O O . THR A 1 97 ? -7.362 1.260 21.790 1.00 92.00 97 THR A O 1
ATOM 771 N N . TYR A 1 98 ? -9.090 2.028 20.572 1.00 89.19 98 TYR A N 1
ATOM 772 C CA . TYR A 1 98 ? -8.945 3.428 20.960 1.00 89.19 98 TYR A CA 1
ATOM 773 C C . TYR A 1 98 ? -10.271 4.077 21.322 1.00 89.19 98 TYR A C 1
ATOM 775 O O . TYR A 1 98 ? -11.355 3.572 21.030 1.00 89.19 98 TYR A O 1
ATOM 783 N N . TYR A 1 99 ? -10.158 5.232 21.972 1.00 90.31 99 TYR A N 1
ATOM 784 C CA . TYR A 1 99 ? -11.287 5.983 22.487 1.00 90.31 99 TYR A CA 1
ATOM 785 C C . TYR A 1 99 ? -11.262 7.406 21.948 1.00 90.31 99 TYR A C 1
ATOM 787 O O . TYR A 1 99 ? -10.258 8.104 22.065 1.00 90.31 99 TYR A O 1
ATOM 795 N N . LEU A 1 100 ? -12.392 7.852 21.411 1.00 89.56 100 LEU A N 1
ATOM 796 C CA . LEU A 1 100 ? -12.609 9.240 21.022 1.00 89.56 100 LEU A CA 1
ATOM 797 C C . LEU A 1 100 ? -13.525 9.922 22.037 1.00 89.56 100 LEU A C 1
ATOM 799 O O . LEU A 1 100 ? -14.560 9.369 22.423 1.00 89.56 100 LEU A O 1
ATOM 803 N N . ASP A 1 101 ? -13.157 11.133 22.448 1.00 90.88 101 ASP A N 1
ATOM 804 C CA . ASP A 1 101 ? -14.018 11.986 23.262 1.00 90.88 101 ASP A CA 1
ATOM 805 C C . ASP A 1 101 ? -15.239 12.434 22.464 1.00 90.88 101 ASP A C 1
ATOM 807 O O . ASP A 1 101 ? -15.134 13.062 21.411 1.00 90.88 101 ASP A O 1
ATOM 811 N N . VAL A 1 102 ? -16.423 12.099 22.971 1.00 92.06 102 VAL A N 1
ATOM 812 C CA . VAL A 1 102 ? -17.703 12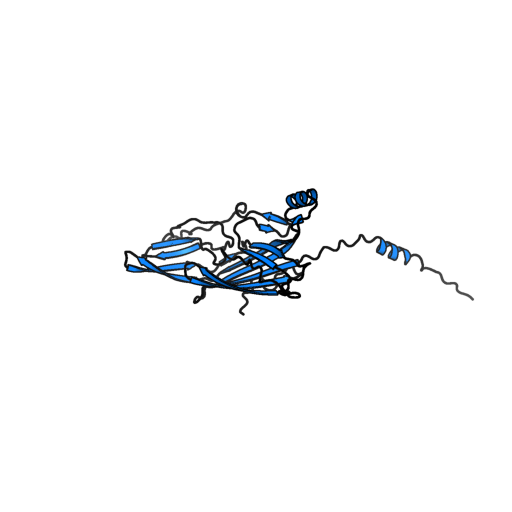.427 22.340 1.00 92.06 102 VAL A CA 1
ATOM 813 C C . VAL A 1 102 ? -18.713 12.862 23.393 1.00 92.06 102 VAL A C 1
ATOM 815 O O . VAL A 1 102 ? -18.521 12.682 24.593 1.00 92.06 102 VAL A O 1
ATOM 818 N N . LYS A 1 103 ? -19.844 13.411 22.951 1.00 92.56 103 LYS A N 1
ATOM 819 C CA . LYS A 1 103 ? -20.992 13.657 23.828 1.00 92.56 103 LYS A CA 1
ATOM 820 C C . LYS A 1 103 ? -22.064 12.587 23.642 1.00 92.56 103 LYS A C 1
ATOM 822 O O . LYS A 1 103 ? -22.300 12.104 22.528 1.00 92.56 103 LYS A O 1
ATOM 827 N N . CYS A 1 104 ? -22.727 12.250 24.740 1.00 92.62 104 CYS A N 1
ATOM 828 C CA . CYS A 1 104 ? -23.905 11.398 24.793 1.00 92.62 104 CYS A CA 1
ATOM 829 C C . CYS A 1 104 ? -24.991 12.121 25.589 1.00 92.62 104 CYS A C 1
ATOM 831 O O . CYS A 1 104 ? -24.780 12.396 26.766 1.00 92.62 104 CYS A O 1
ATOM 833 N N . GLN A 1 105 ? -26.113 12.483 24.955 1.00 90.31 105 GLN A N 1
ATOM 834 C CA . GLN A 1 105 ? -27.175 13.274 25.606 1.00 90.31 105 GLN A CA 1
ATOM 835 C C . GLN A 1 105 ? -26.608 14.509 26.342 1.00 90.31 105 GLN A C 1
ATOM 837 O O . GLN A 1 105 ? -26.872 14.742 27.519 1.00 90.31 105 GLN A O 1
ATOM 842 N N . SER A 1 106 ? -25.735 15.256 25.654 1.00 90.56 106 SER A N 1
ATOM 843 C CA . SER A 1 106 ? -25.017 16.435 26.171 1.00 90.56 106 SER A CA 1
ATOM 844 C C . SER A 1 106 ? -24.032 16.196 27.328 1.00 90.56 106 SER A C 1
ATOM 846 O O . SER A 1 106 ? -23.392 17.148 27.768 1.00 90.56 106 SER A O 1
ATOM 848 N N . ARG A 1 107 ? -23.823 14.951 27.774 1.00 91.31 107 ARG A N 1
ATOM 849 C CA . ARG A 1 107 ? -22.814 14.582 28.782 1.00 91.31 107 ARG A CA 1
ATOM 850 C C . ARG A 1 107 ? -21.521 14.077 28.126 1.00 91.31 107 ARG A C 1
ATOM 852 O O . ARG A 1 107 ? -21.606 13.448 27.066 1.00 91.31 107 ARG A O 1
ATOM 859 N N . PRO A 1 108 ? -20.338 14.322 28.721 1.00 93.75 108 PRO A N 1
ATOM 860 C CA . PRO A 1 108 ? -19.091 13.703 28.274 1.00 93.75 108 PRO A CA 1
ATOM 861 C C . PRO A 1 108 ? -19.204 12.174 28.237 1.00 93.75 108 PRO A C 1
ATOM 863 O O . PRO A 1 108 ? -19.797 11.560 29.122 1.00 93.75 108 PRO A O 1
ATOM 866 N N . SER A 1 109 ? -18.667 11.557 27.189 1.00 93.38 109 SER A N 1
ATOM 867 C CA . SER A 1 109 ? -18.683 10.113 26.966 1.00 93.38 109 SER A CA 1
ATOM 868 C C . SER A 1 109 ? -17.506 9.714 26.068 1.00 93.38 109 SER A C 1
ATOM 870 O O . SER A 1 109 ? -16.783 10.567 25.553 1.00 93.38 109 SER A O 1
ATOM 872 N N . LYS A 1 110 ? -17.318 8.412 25.855 1.00 92.94 110 LYS A N 1
ATOM 873 C CA . LYS A 1 110 ? -16.289 7.870 24.965 1.00 92.94 110 LYS A CA 1
ATOM 874 C C . LYS A 1 110 ? -16.941 7.052 23.850 1.00 92.94 110 LYS A C 1
ATOM 876 O O . LYS A 1 110 ? -17.898 6.314 24.093 1.00 92.94 110 LYS A O 1
ATOM 881 N N . LYS A 1 111 ? -16.435 7.206 22.626 1.00 92.69 111 LYS A N 1
ATOM 882 C CA . LYS A 1 111 ? -16.657 6.270 21.517 1.00 92.69 111 LYS A CA 1
ATOM 883 C C . LYS A 1 111 ? -15.462 5.326 21.513 1.00 92.69 111 LYS A C 1
ATOM 885 O O . LYS A 1 111 ? -14.353 5.776 21.251 1.00 92.69 111 LYS A O 1
ATOM 890 N N . GLU A 1 112 ? -15.689 4.066 21.836 1.00 93.06 112 GLU A N 1
ATOM 891 C CA . GLU A 1 112 ? -14.690 3.006 21.722 1.00 93.06 112 GLU A CA 1
ATOM 892 C C . GLU A 1 112 ? -14.730 2.454 20.296 1.00 93.06 112 GLU A C 1
ATOM 894 O O . GLU A 1 112 ? -15.813 2.201 19.761 1.00 93.06 112 GLU A O 1
ATOM 899 N N . ILE A 1 113 ? -13.562 2.308 19.679 1.00 92.19 113 ILE A N 1
ATOM 900 C CA . ILE A 1 113 ? -13.385 1.687 18.368 1.00 92.19 113 ILE A CA 1
ATOM 901 C C . ILE A 1 113 ? -12.309 0.621 18.518 1.00 92.19 113 ILE A C 1
ATOM 903 O O . ILE A 1 113 ? -11.217 0.924 18.998 1.00 92.19 113 ILE A O 1
ATOM 907 N N . SER A 1 114 ? -12.612 -0.609 18.118 1.00 92.81 114 SER A N 1
ATOM 908 C CA . SER A 1 114 ? -11.687 -1.736 18.179 1.00 92.81 114 SER A CA 1
ATOM 909 C C . SER A 1 114 ? -11.675 -2.534 16.885 1.00 92.81 114 SER A C 1
ATOM 911 O O . SER A 1 114 ? -12.686 -2.664 16.198 1.00 92.81 114 SER A O 1
ATOM 913 N N . TYR A 1 115 ? -10.522 -3.086 16.542 1.00 92.12 115 TYR A N 1
ATOM 914 C CA . TYR A 1 115 ? -10.363 -3.971 15.396 1.00 92.12 115 TYR A CA 1
ATOM 915 C C . TYR A 1 115 ? -9.337 -5.049 15.714 1.00 92.12 115 TYR A C 1
ATOM 917 O O . TYR A 1 115 ? -8.405 -4.857 16.501 1.00 92.12 115 TYR A O 1
ATOM 925 N N . SER A 1 116 ? -9.529 -6.213 15.106 1.00 92.75 116 SER A N 1
ATOM 926 C CA . SER A 1 116 ? -8.627 -7.341 15.279 1.00 92.75 116 SER A CA 1
ATOM 927 C C . SER A 1 116 ? -7.440 -7.235 14.331 1.00 92.75 116 SER A C 1
ATOM 929 O O . SER A 1 116 ? -7.499 -6.586 13.278 1.00 92.75 116 SER A O 1
ATOM 931 N N . GLN A 1 117 ? -6.356 -7.902 14.723 1.00 95.75 117 GLN A N 1
ATOM 932 C CA . GLN A 1 117 ? -5.202 -8.111 13.862 1.00 95.75 117 GLN A CA 1
ATOM 933 C C . GLN A 1 117 ? -5.675 -8.769 12.567 1.00 95.75 117 GLN A C 1
ATOM 935 O O . GLN A 1 117 ? -6.453 -9.721 12.605 1.00 95.75 117 GLN A O 1
ATOM 940 N N . SER A 1 118 ? -5.183 -8.285 11.434 1.00 94.94 118 SER A N 1
ATOM 941 C CA . SER A 1 118 ? -5.490 -8.880 10.141 1.00 94.94 118 SER A CA 1
ATOM 942 C C . SER A 1 118 ? -4.315 -8.732 9.198 1.00 94.94 118 SER A C 1
ATOM 944 O O . SER A 1 118 ? -3.554 -7.773 9.273 1.00 94.94 118 SER A O 1
ATOM 946 N N . GLU A 1 119 ? -4.219 -9.661 8.261 1.00 95.88 119 GLU A N 1
ATOM 947 C CA . GLU A 1 119 ? -3.347 -9.561 7.099 1.00 95.88 119 GLU A CA 1
ATOM 948 C C . GLU A 1 119 ? -4.155 -9.719 5.812 1.00 95.88 119 GLU A C 1
ATOM 950 O O . GLU A 1 119 ? -5.348 -10.037 5.860 1.00 95.88 119 GLU A O 1
ATOM 955 N N . THR A 1 120 ? -3.526 -9.433 4.676 1.00 93.94 120 THR A N 1
ATOM 956 C CA . THR A 1 120 ? -4.091 -9.650 3.341 1.00 93.94 120 THR A CA 1
ATOM 957 C C . THR A 1 120 ? -3.014 -9.615 2.266 1.00 93.94 120 THR A C 1
ATOM 959 O O . THR A 1 120 ? -1.982 -8.970 2.441 1.00 93.94 120 THR A O 1
ATOM 962 N N . ASP A 1 121 ? -3.280 -10.252 1.130 1.00 94.38 121 ASP A N 1
ATOM 963 C CA . ASP A 1 121 ? -2.525 -10.060 -0.116 1.00 94.38 121 ASP A CA 1
ATOM 964 C C . ASP A 1 121 ? -3.323 -9.216 -1.145 1.00 94.38 121 ASP A C 1
ATOM 966 O O . ASP A 1 121 ? -2.859 -8.948 -2.252 1.00 94.38 121 ASP A O 1
ATOM 970 N N . ASN A 1 122 ? -4.520 -8.741 -0.774 1.00 91.69 122 ASN A N 1
ATOM 971 C CA . ASN A 1 122 ? -5.361 -7.844 -1.572 1.00 91.69 122 ASN A CA 1
ATOM 972 C C . ASN A 1 122 ? -4.985 -6.383 -1.300 1.00 91.69 122 ASN A C 1
ATOM 974 O O . ASN A 1 122 ? -5.723 -5.630 -0.658 1.00 91.69 122 ASN A O 1
ATOM 978 N N . VAL A 1 123 ? -3.798 -6.006 -1.770 1.00 93.75 123 VAL A N 1
ATOM 979 C CA . VAL A 1 123 ? -3.275 -4.640 -1.688 1.00 93.75 123 VAL A CA 1
ATOM 980 C C . VAL A 1 123 ? -3.040 -4.103 -3.088 1.00 93.75 123 VAL A C 1
ATOM 982 O O . VAL A 1 123 ? -2.417 -4.755 -3.929 1.00 93.75 123 VAL A O 1
ATOM 985 N N . TYR A 1 124 ? -3.530 -2.895 -3.324 1.00 93.31 124 TYR A N 1
ATOM 986 C CA . TYR A 1 124 ? -3.551 -2.268 -4.630 1.00 93.31 124 TYR A CA 1
ATOM 987 C C . TYR A 1 124 ? -2.805 -0.950 -4.566 1.00 93.31 124 TYR A C 1
ATOM 989 O O . TYR A 1 124 ? -3.163 -0.017 -3.848 1.00 93.31 124 TYR A O 1
ATOM 997 N N . VAL A 1 125 ? -1.727 -0.905 -5.336 1.00 94.94 125 VAL A N 1
ATOM 998 C CA . VAL A 1 125 ? -0.814 0.226 -5.398 1.00 94.94 125 VAL A CA 1
ATOM 999 C C . VAL A 1 125 ? -0.607 0.633 -6.844 1.00 94.94 125 VAL A C 1
ATOM 1001 O O . VAL A 1 125 ? -0.676 -0.193 -7.758 1.00 94.94 125 VAL A O 1
ATOM 1004 N N . HIS A 1 126 ? -0.336 1.913 -7.038 1.00 94.12 126 HIS A N 1
ATOM 1005 C CA . HIS A 1 126 ? 0.081 2.469 -8.313 1.00 94.12 126 HIS A CA 1
ATOM 1006 C C . HIS A 1 126 ? 1.464 3.080 -8.165 1.00 94.12 126 HIS A C 1
ATOM 1008 O O . HIS A 1 126 ? 1.877 3.474 -7.075 1.00 94.12 126 HIS A O 1
ATOM 1014 N N . GLY A 1 127 ? 2.167 3.194 -9.284 1.00 93.25 127 GLY A N 1
ATOM 1015 C CA . GLY A 1 127 ? 3.398 3.950 -9.319 1.00 93.25 127 GLY A CA 1
ATOM 1016 C C . GLY A 1 127 ? 3.840 4.276 -10.733 1.00 93.25 127 GLY A C 1
ATOM 1017 O O . GLY A 1 127 ? 3.409 3.654 -11.707 1.00 93.25 127 GLY A O 1
ATOM 1018 N N . GLN A 1 128 ? 4.683 5.291 -10.842 1.00 91.94 128 GLN A N 1
ATOM 1019 C CA . GLN A 1 128 ? 5.277 5.713 -12.105 1.00 91.94 128 GLN A CA 1
ATOM 1020 C C . GLN A 1 128 ? 6.589 6.440 -11.859 1.00 91.94 128 GLN A C 1
ATOM 1022 O O . GLN A 1 128 ? 6.735 7.135 -10.856 1.00 91.94 128 GLN A O 1
ATOM 1027 N N . ILE A 1 129 ? 7.501 6.358 -12.819 1.00 88.50 129 ILE A N 1
ATOM 1028 C CA . ILE A 1 129 ? 8.690 7.205 -12.840 1.00 88.50 129 ILE A CA 1
ATOM 1029 C C . ILE A 1 129 ? 8.291 8.545 -13.471 1.00 88.50 129 ILE A C 1
ATOM 1031 O O . ILE A 1 129 ? 7.759 8.583 -14.585 1.00 88.50 129 ILE A O 1
ATOM 1035 N N . ILE A 1 130 ? 8.490 9.640 -12.734 1.00 78.00 130 ILE A N 1
ATOM 1036 C CA . ILE A 1 130 ? 8.182 11.010 -13.180 1.00 78.00 130 ILE A CA 1
ATOM 1037 C C . ILE A 1 130 ? 9.357 11.562 -13.983 1.00 78.00 130 ILE A C 1
ATOM 1039 O O . ILE A 1 130 ? 9.165 12.136 -15.054 1.00 78.00 130 ILE A O 1
ATOM 1043 N N . HIS A 1 131 ? 10.571 11.374 -13.466 1.00 70.75 131 HIS A N 1
ATOM 1044 C CA . HIS A 1 131 ? 11.794 11.873 -14.073 1.00 70.75 131 HIS A CA 1
ATOM 1045 C C . HIS A 1 131 ? 12.899 10.821 -13.994 1.00 70.75 131 HIS A C 1
ATOM 1047 O O . HIS A 1 131 ? 13.177 10.282 -12.922 1.00 70.75 131 HIS A O 1
ATOM 1053 N N . ASN A 1 132 ? 13.535 10.573 -15.137 1.00 61.72 132 ASN A N 1
ATOM 1054 C CA . ASN A 1 132 ? 14.770 9.812 -15.281 1.00 61.72 132 ASN A CA 1
ATOM 1055 C C . ASN A 1 132 ? 15.729 10.706 -16.099 1.00 61.72 132 ASN A C 1
ATOM 1057 O O . ASN A 1 132 ? 15.336 11.145 -17.185 1.00 61.72 132 ASN A O 1
ATOM 1061 N N . PRO A 1 133 ? 16.919 11.090 -15.612 1.00 53.06 133 PRO A N 1
ATOM 1062 C CA . PRO A 1 133 ? 17.637 12.234 -16.116 1.00 53.06 133 PRO A CA 1
ATOM 1063 C C . PRO A 1 133 ? 18.617 11.751 -17.173 1.00 53.06 133 PRO A C 1
ATOM 1065 O O . PRO A 1 133 ? 19.684 11.220 -16.878 1.00 53.06 133 PRO A O 1
ATOM 1068 N N . VAL A 1 134 ? 18.301 12.072 -18.422 1.00 50.72 134 VAL A N 1
ATOM 1069 C CA . VAL A 1 134 ? 19.350 12.459 -19.374 1.00 50.72 134 VAL A CA 1
ATOM 1070 C C . VAL A 1 134 ? 19.887 13.864 -19.012 1.00 50.72 134 VAL A C 1
ATOM 1072 O O . VAL A 1 134 ? 21.006 14.215 -19.371 1.00 50.72 134 VAL A O 1
ATOM 1075 N N . ASN A 1 135 ? 19.147 14.645 -18.206 1.00 46.72 135 ASN A N 1
ATOM 1076 C CA . ASN A 1 135 ? 19.516 15.995 -17.774 1.00 46.72 135 ASN A CA 1
ATOM 1077 C C . ASN A 1 135 ? 19.815 16.033 -16.270 1.00 46.72 135 ASN A C 1
ATOM 1079 O O . ASN A 1 135 ? 18.904 15.927 -15.454 1.00 46.72 135 ASN A O 1
ATOM 1083 N N . ARG A 1 136 ? 21.087 16.218 -15.891 1.00 51.47 136 ARG A N 1
ATOM 1084 C CA . ARG A 1 136 ? 21.497 16.415 -14.490 1.00 51.47 136 ARG A CA 1
ATOM 1085 C C . ARG A 1 136 ? 20.683 17.540 -13.844 1.00 51.47 136 ARG A C 1
ATOM 1087 O O . ARG A 1 136 ? 20.892 18.709 -14.164 1.00 51.47 136 ARG A O 1
ATOM 1094 N N . ILE A 1 137 ? 19.809 17.206 -12.898 1.00 58.03 137 ILE A N 1
ATOM 1095 C CA . ILE A 1 137 ? 19.211 18.205 -12.011 1.00 58.03 137 ILE A CA 1
ATOM 1096 C C . ILE A 1 137 ? 20.296 18.641 -11.004 1.00 58.03 137 ILE A C 1
ATOM 1098 O O . ILE A 1 137 ? 20.912 17.769 -10.382 1.00 58.03 137 ILE A O 1
ATOM 1102 N N . PRO A 1 138 ? 20.526 19.952 -10.782 1.00 56.50 138 PRO A N 1
ATOM 1103 C CA . PRO A 1 138 ? 21.519 20.455 -9.821 1.00 56.50 138 PRO A CA 1
ATOM 1104 C C . PRO A 1 138 ? 21.348 19.928 -8.386 1.00 56.50 138 PRO A C 1
ATOM 1106 O O . PRO A 1 138 ? 22.288 19.973 -7.603 1.00 56.50 138 PRO A O 1
ATOM 1109 N N . SER A 1 139 ? 20.163 19.407 -8.050 1.00 63.44 139 SER A N 1
ATOM 1110 C CA . SER A 1 139 ? 19.828 18.819 -6.747 1.00 63.44 139 SER A CA 1
ATOM 1111 C C . SER A 1 139 ? 20.531 17.493 -6.425 1.00 63.44 139 SER A C 1
ATOM 1113 O O . SER A 1 139 ? 20.415 17.017 -5.304 1.00 63.44 139 SER A O 1
ATOM 1115 N N . GLY A 1 140 ? 21.196 16.846 -7.393 1.00 64.25 140 GLY A N 1
ATOM 1116 C CA . GLY A 1 140 ? 21.801 15.519 -7.193 1.00 64.25 140 GLY A CA 1
ATOM 1117 C C . GLY A 1 140 ? 20.807 14.345 -7.197 1.00 64.25 140 GLY A C 1
ATOM 1118 O O . GLY A 1 140 ? 21.235 13.195 -7.127 1.00 64.25 140 GLY A O 1
ATOM 1119 N N . ILE A 1 141 ? 19.504 14.616 -7.327 1.00 69.25 141 ILE A N 1
ATOM 1120 C CA . ILE A 1 141 ? 18.457 13.603 -7.498 1.00 69.25 141 ILE A CA 1
ATOM 1121 C C . ILE A 1 141 ? 18.562 13.001 -8.902 1.00 69.25 141 ILE A C 1
ATOM 1123 O O . ILE A 1 141 ? 18.507 13.709 -9.912 1.00 69.25 141 ILE A O 1
ATOM 1127 N N . GLY A 1 142 ? 18.730 11.684 -8.933 1.00 70.75 142 GLY A N 1
ATOM 1128 C CA . GLY A 1 142 ? 18.797 10.854 -10.120 1.00 70.75 142 GLY A CA 1
ATOM 1129 C C . GLY A 1 142 ? 17.442 10.294 -10.535 1.00 70.75 142 GLY A C 1
ATOM 1130 O O . GLY A 1 142 ? 17.212 10.183 -11.718 1.00 70.75 142 GLY A O 1
ATOM 1131 N N . ILE A 1 143 ? 16.512 9.942 -9.645 1.00 80.88 143 ILE A N 1
ATOM 1132 C CA . ILE A 1 143 ? 15.207 9.397 -10.083 1.00 80.88 143 ILE A CA 1
ATOM 1133 C C . ILE A 1 143 ? 14.081 9.909 -9.202 1.00 80.88 143 ILE A C 1
ATOM 1135 O O . ILE A 1 143 ? 14.157 9.808 -7.981 1.00 80.88 143 ILE A O 1
ATOM 1139 N N . GLN A 1 144 ? 13.013 10.395 -9.839 1.00 84.19 144 GLN A N 1
ATOM 1140 C CA . GLN A 1 144 ? 11.771 10.799 -9.178 1.00 84.19 144 GLN A CA 1
ATOM 1141 C C . GLN A 1 144 ? 10.634 9.867 -9.568 1.00 84.19 144 GLN A C 1
ATOM 1143 O O . GLN A 1 144 ? 10.500 9.487 -10.736 1.00 84.19 144 GLN A O 1
ATOM 1148 N N . PHE A 1 145 ? 9.771 9.546 -8.612 1.00 88.38 145 PHE A N 1
ATOM 1149 C CA . PHE A 1 145 ? 8.665 8.625 -8.821 1.00 88.38 145 PHE A CA 1
ATOM 1150 C C . PHE A 1 145 ? 7.429 9.041 -8.023 1.00 88.38 145 PHE A C 1
ATOM 1152 O O . PHE A 1 145 ? 7.517 9.796 -7.058 1.00 88.38 145 PHE A O 1
ATOM 1159 N N . ARG A 1 146 ? 6.274 8.517 -8.437 1.00 90.81 146 ARG A N 1
ATOM 1160 C CA . ARG A 1 146 ? 5.066 8.474 -7.610 1.00 90.81 146 ARG A CA 1
ATOM 1161 C C . ARG A 1 146 ? 4.799 7.059 -7.182 1.00 90.81 146 ARG A C 1
ATOM 1163 O O . ARG A 1 146 ? 4.999 6.136 -7.974 1.00 90.81 146 ARG A O 1
ATOM 1170 N N . PHE A 1 147 ? 4.290 6.915 -5.975 1.00 93.12 147 PHE A N 1
ATOM 1171 C CA . PHE A 1 147 ? 3.808 5.648 -5.467 1.00 93.12 147 PHE A CA 1
ATOM 1172 C C . PHE A 1 147 ? 2.703 5.891 -4.446 1.00 93.12 147 PHE A C 1
ATOM 1174 O O . PHE A 1 147 ? 2.848 6.746 -3.579 1.00 93.12 147 PHE A O 1
ATOM 1181 N N . GLY A 1 148 ? 1.623 5.128 -4.515 1.00 93.75 148 GLY A N 1
ATOM 1182 C CA . GLY A 1 148 ? 0.519 5.282 -3.581 1.00 93.75 148 GLY A CA 1
ATOM 1183 C C . GLY A 1 148 ? -0.380 4.064 -3.530 1.00 93.75 148 GLY A C 1
ATOM 1184 O O . GLY A 1 148 ? -0.332 3.186 -4.397 1.00 93.75 148 GLY A O 1
ATOM 1185 N N . VAL A 1 149 ? -1.205 4.016 -2.492 1.00 94.38 149 VAL A N 1
ATOM 1186 C CA . VAL A 1 149 ? -2.297 3.051 -2.363 1.00 94.38 149 VAL A CA 1
ATOM 1187 C C . VAL A 1 149 ? -3.504 3.602 -3.113 1.00 94.38 149 VAL A C 1
ATOM 1189 O O . VAL A 1 149 ? -3.823 4.782 -2.998 1.00 94.38 149 VAL A O 1
ATOM 1192 N N . CYS A 1 150 ? -4.179 2.765 -3.900 1.00 90.88 150 CYS A N 1
ATOM 1193 C CA . CYS A 1 150 ? -5.272 3.223 -4.757 1.00 90.88 150 CYS A CA 1
ATOM 1194 C C . CYS A 1 150 ? -6.438 2.243 -4.799 1.00 90.88 150 CYS A C 1
ATOM 1196 O O . CYS A 1 150 ? -6.270 1.047 -4.592 1.00 90.88 150 CYS A O 1
ATOM 1198 N N . ASN A 1 151 ? -7.617 2.772 -5.122 1.00 87.19 151 ASN A N 1
ATOM 1199 C CA . ASN A 1 151 ? -8.854 2.020 -5.323 1.00 87.19 151 ASN A CA 1
ATOM 1200 C C . ASN A 1 151 ? -9.310 2.001 -6.802 1.00 87.19 151 ASN A C 1
ATOM 1202 O O . ASN A 1 151 ? -10.481 1.767 -7.100 1.00 87.19 151 ASN A O 1
ATOM 1206 N N . HIS A 1 152 ? -8.398 2.293 -7.735 1.00 86.50 152 HIS A N 1
ATOM 1207 C CA . HIS A 1 152 ? -8.672 2.391 -9.171 1.00 86.50 152 HIS A CA 1
ATOM 1208 C C . HIS A 1 152 ? -7.898 1.334 -9.972 1.00 86.50 152 HIS A C 1
ATOM 1210 O O . HIS A 1 152 ? -7.394 0.358 -9.423 1.00 86.50 152 HIS A O 1
ATOM 1216 N N . ARG A 1 153 ? -7.793 1.508 -11.297 1.00 90.00 153 ARG A N 1
ATOM 1217 C CA . ARG A 1 153 ? -7.043 0.578 -12.151 1.00 90.00 153 ARG A CA 1
ATOM 1218 C C . ARG A 1 153 ? -5.583 0.441 -11.710 1.00 90.00 153 ARG A C 1
ATOM 1220 O O . ARG A 1 153 ? -4.930 1.444 -11.431 1.00 90.00 153 ARG A O 1
ATOM 1227 N N . VAL A 1 154 ? -5.074 -0.783 -11.709 1.00 92.75 154 VAL A N 1
ATOM 1228 C CA . VAL A 1 154 ? -3.675 -1.109 -11.420 1.00 92.75 154 VAL A CA 1
ATOM 1229 C C . VAL A 1 154 ? -3.046 -1.775 -12.636 1.00 92.75 154 VAL A C 1
ATOM 1231 O O . VAL A 1 154 ? -3.669 -2.625 -13.274 1.00 92.75 154 VAL A O 1
ATOM 1234 N N . LEU A 1 155 ? -1.817 -1.386 -12.965 1.00 95.50 155 LEU A N 1
ATOM 1235 C CA . LEU A 1 155 ? -1.012 -2.080 -13.965 1.00 95.50 155 LEU A CA 1
ATOM 1236 C C . LEU A 1 155 ? -0.423 -3.335 -13.319 1.00 95.50 155 LEU A C 1
ATOM 1238 O O . LEU A 1 155 ? 0.099 -3.259 -12.209 1.00 95.50 155 LEU A O 1
ATOM 1242 N N . LYS A 1 156 ? -0.502 -4.485 -13.981 1.00 95.19 156 LYS A N 1
ATOM 1243 C CA . LYS A 1 156 ? 0.074 -5.755 -13.520 1.00 95.19 156 LYS A CA 1
ATOM 1244 C C . LYS A 1 156 ? 1.436 -5.998 -14.168 1.00 95.19 156 LYS A C 1
ATOM 1246 O O . LYS A 1 156 ? 1.790 -5.361 -15.156 1.00 95.19 156 LYS A O 1
ATOM 1251 N N . GLU A 1 157 ? 2.209 -6.927 -13.606 1.00 94.69 157 GLU A N 1
ATOM 1252 C CA . GLU A 1 157 ? 3.539 -7.317 -14.113 1.00 94.69 157 GLU A CA 1
ATOM 1253 C C . GLU A 1 157 ? 3.550 -7.711 -15.602 1.00 94.69 157 GLU A C 1
ATOM 1255 O O . GLU A 1 157 ? 4.547 -7.505 -16.296 1.00 94.69 157 GLU A O 1
ATOM 1260 N N . ASP A 1 158 ? 2.453 -8.276 -16.102 1.00 92.56 158 ASP A N 1
ATOM 1261 C CA . ASP A 1 158 ? 2.307 -8.691 -17.499 1.00 92.56 158 ASP A CA 1
ATOM 1262 C C . ASP A 1 158 ? 1.980 -7.538 -18.465 1.00 92.56 158 ASP A C 1
ATOM 1264 O O . ASP A 1 158 ? 1.978 -7.734 -19.679 1.00 92.56 158 ASP A O 1
ATOM 1268 N N . GLY A 1 159 ? 1.773 -6.325 -17.943 1.00 92.19 159 GLY A N 1
ATOM 1269 C CA . GLY A 1 159 ? 1.405 -5.142 -18.714 1.00 92.19 159 GLY A CA 1
ATOM 1270 C C . GLY A 1 159 ? -0.102 -4.926 -18.847 1.00 92.19 159 GLY A C 1
ATOM 1271 O O . GLY A 1 159 ? -0.514 -3.972 -19.503 1.00 92.19 159 GLY A O 1
ATOM 1272 N N . THR A 1 160 ? -0.936 -5.770 -18.234 1.00 92.44 160 THR A N 1
ATOM 1273 C CA . THR A 1 160 ? -2.391 -5.603 -18.274 1.00 92.44 160 THR A CA 1
ATOM 1274 C C . THR A 1 160 ? -2.882 -4.623 -17.210 1.00 92.44 160 THR A C 1
ATOM 1276 O O . THR A 1 160 ? -2.372 -4.574 -16.089 1.00 92.44 160 THR A O 1
ATOM 1279 N N . TRP A 1 161 ? -3.902 -3.833 -17.550 1.00 93.56 161 TRP A N 1
ATOM 1280 C CA . TRP A 1 161 ? -4.604 -2.975 -16.596 1.00 93.56 161 TRP A CA 1
ATOM 1281 C C . TRP A 1 161 ? -5.820 -3.703 -16.032 1.00 93.56 161 TRP A C 1
ATOM 1283 O O . TRP A 1 161 ? -6.703 -4.112 -16.782 1.00 93.56 161 TRP A O 1
ATOM 1293 N N . VAL A 1 162 ? -5.899 -3.806 -14.708 1.00 90.88 162 VAL A N 1
ATOM 1294 C CA . VAL A 1 162 ? -7.032 -4.423 -14.008 1.00 90.88 162 VAL A CA 1
ATOM 1295 C C . VAL A 1 162 ? -7.736 -3.368 -13.178 1.00 90.88 162 VAL A C 1
ATOM 1297 O O . VAL A 1 162 ? -7.093 -2.670 -12.394 1.00 90.88 162 VAL A O 1
ATOM 1300 N N . ARG A 1 163 ? -9.058 -3.245 -13.323 1.00 87.75 163 ARG A N 1
ATOM 1301 C CA . ARG A 1 163 ? -9.854 -2.410 -12.424 1.00 87.75 163 ARG A CA 1
ATOM 1302 C C . ARG A 1 163 ? -10.298 -3.215 -11.212 1.00 87.75 163 ARG A C 1
ATOM 1304 O O . ARG A 1 163 ? -10.739 -4.351 -11.344 1.00 87.75 163 ARG A O 1
ATOM 1311 N N . MET A 1 164 ? -10.213 -2.607 -10.036 1.00 79.81 164 MET A N 1
ATOM 1312 C CA . MET A 1 164 ? -10.587 -3.283 -8.797 1.00 79.81 164 MET A CA 1
ATOM 1313 C C . MET A 1 164 ? -12.084 -3.593 -8.729 1.00 79.81 164 MET A C 1
ATOM 1315 O O . MET A 1 164 ? -12.446 -4.662 -8.270 1.00 79.81 164 MET A O 1
ATOM 1319 N N . ASP A 1 165 ? -12.958 -2.748 -9.280 1.00 77.06 165 ASP A N 1
ATOM 1320 C CA . ASP A 1 165 ? -14.408 -3.002 -9.323 1.00 77.06 165 ASP A CA 1
ATOM 1321 C C . ASP A 1 165 ? -14.817 -4.212 -10.185 1.00 77.06 165 ASP A C 1
ATOM 1323 O O . ASP A 1 165 ? -15.973 -4.623 -10.163 1.00 77.06 165 ASP A O 1
ATOM 1327 N N . GLN A 1 166 ? -13.875 -4.801 -10.927 1.00 77.62 166 GLN A N 1
ATOM 1328 C CA . GLN A 1 166 ? -14.077 -6.022 -11.710 1.00 77.62 166 GLN A CA 1
ATOM 1329 C C . GLN A 1 166 ? -13.624 -7.290 -10.970 1.00 77.62 166 GLN A C 1
ATOM 1331 O O . GLN A 1 166 ? -13.818 -8.396 -11.475 1.00 77.62 166 GLN A O 1
ATOM 1336 N N . ILE A 1 167 ? -13.011 -7.151 -9.793 1.00 72.50 167 ILE A N 1
ATOM 1337 C CA . ILE A 1 167 ? -12.543 -8.272 -8.979 1.00 72.50 167 ILE A CA 1
ATOM 1338 C C . ILE A 1 167 ? -13.651 -8.621 -7.972 1.00 72.50 167 ILE A C 1
ATOM 1340 O O . ILE A 1 167 ? -14.140 -7.734 -7.273 1.00 72.50 167 ILE A O 1
ATOM 1344 N N . PRO A 1 168 ? -14.084 -9.890 -7.870 1.00 69.00 168 PRO A N 1
ATOM 1345 C CA . PRO A 1 168 ? -15.045 -10.286 -6.851 1.00 69.00 168 PRO A CA 1
ATOM 1346 C C . PRO A 1 168 ? -14.390 -10.251 -5.465 1.00 69.00 168 PRO A C 1
ATOM 1348 O O . PRO A 1 168 ? -13.352 -10.876 -5.247 1.00 69.00 168 PRO A O 1
ATOM 1351 N N . TYR A 1 169 ? -15.028 -9.568 -4.515 1.00 68.56 169 TYR A N 1
ATOM 1352 C CA . TYR A 1 169 ? -14.597 -9.527 -3.116 1.00 68.56 169 TYR A CA 1
ATOM 1353 C C . TYR A 1 169 ? -15.617 -10.208 -2.217 1.00 68.56 169 TYR A C 1
ATOM 1355 O O . TYR A 1 169 ? -16.823 -9.986 -2.337 1.00 68.56 169 TYR A O 1
ATOM 1363 N N . VAL A 1 170 ? -15.122 -11.020 -1.285 1.00 65.56 170 VAL A N 1
ATOM 1364 C CA . VAL A 1 170 ? -15.942 -11.618 -0.233 1.00 65.56 170 VAL A CA 1
ATOM 1365 C C . VAL A 1 170 ? -15.818 -10.744 1.005 1.00 65.56 170 VAL A C 1
ATOM 1367 O O . VAL A 1 170 ? -14.759 -10.677 1.622 1.00 65.56 170 VAL A O 1
ATOM 1370 N N . PHE A 1 171 ? -16.912 -10.085 1.372 1.00 65.81 171 PHE A N 1
ATOM 1371 C CA . PHE A 1 171 ? -17.026 -9.393 2.649 1.00 65.81 171 PHE A CA 1
ATOM 1372 C C . PHE A 1 171 ? -17.712 -10.320 3.647 1.00 65.81 171 PHE A C 1
ATOM 1374 O O . PHE A 1 171 ? -18.845 -10.751 3.430 1.00 65.81 171 PHE A O 1
ATOM 1381 N N . VAL A 1 172 ? -17.028 -10.633 4.748 1.00 63.88 172 VAL A N 1
ATOM 1382 C CA . VAL A 1 172 ? -17.640 -11.362 5.861 1.00 63.88 172 VAL A CA 1
ATOM 1383 C C . VAL A 1 172 ? -18.308 -10.339 6.774 1.00 63.88 172 VAL A C 1
ATOM 1385 O O . VAL A 1 172 ? -17.642 -9.568 7.460 1.00 63.88 172 VAL A O 1
ATOM 1388 N N . GLY A 1 173 ? -19.639 -10.306 6.729 1.00 64.62 173 GLY A N 1
ATOM 1389 C CA . GLY A 1 173 ? -20.454 -9.524 7.654 1.00 64.62 173 GLY A CA 1
ATOM 1390 C C . GLY A 1 173 ? -20.452 -10.108 9.076 1.00 64.62 173 GLY A C 1
ATOM 1391 O O . GLY A 1 173 ? -19.797 -11.118 9.344 1.00 64.62 173 GLY A O 1
ATOM 1392 N N . PRO A 1 174 ? -21.214 -9.509 10.004 1.00 67.38 174 PRO A N 1
ATOM 1393 C CA . PRO A 1 174 ? -21.270 -9.982 11.377 1.00 67.38 174 PRO A CA 1
ATOM 1394 C C . PRO A 1 174 ? -21.875 -11.389 11.408 1.00 67.38 174 PRO A C 1
ATOM 1396 O O . PRO A 1 174 ? -23.010 -11.608 10.975 1.00 67.38 174 PRO A O 1
ATOM 1399 N N . VAL A 1 175 ? -21.117 -12.356 11.926 1.00 66.19 175 VAL A N 1
ATOM 1400 C CA . VAL A 1 175 ? -21.599 -13.730 12.099 1.00 66.19 175 VAL A CA 1
ATOM 1401 C C . VAL A 1 175 ? -22.520 -13.763 13.315 1.00 66.19 175 VAL A C 1
ATOM 1403 O O . VAL A 1 175 ? -22.097 -13.479 14.436 1.00 66.19 175 VAL A O 1
ATOM 1406 N N . ARG A 1 176 ? -23.789 -14.126 13.109 1.00 67.44 176 ARG A N 1
ATOM 1407 C CA . ARG A 1 176 ? -24.725 -14.360 14.214 1.00 67.44 176 ARG A CA 1
ATOM 1408 C C . ARG A 1 176 ? -24.350 -15.662 14.915 1.00 67.44 176 ARG A C 1
ATOM 1410 O O . ARG A 1 176 ? -24.420 -16.728 14.312 1.00 67.44 176 ARG A O 1
ATOM 1417 N N . VAL A 1 177 ? -23.963 -15.561 16.181 1.00 72.50 177 VAL A N 1
ATOM 1418 C CA . VAL A 1 177 ? -23.677 -16.710 17.047 1.00 72.50 177 VAL A CA 1
ATOM 1419 C C . VAL A 1 177 ? -24.789 -16.808 18.082 1.00 72.50 177 VAL A C 1
ATOM 1421 O O . VAL A 1 177 ? -25.107 -15.817 18.739 1.00 72.50 177 VAL A O 1
ATOM 1424 N N . GLU A 1 178 ? -25.382 -17.990 18.225 1.00 71.31 178 GLU A N 1
ATOM 1425 C CA . GLU A 1 178 ? -26.414 -18.247 19.231 1.00 71.31 178 GLU A CA 1
ATOM 1426 C C . GLU A 1 178 ? -25.892 -17.912 20.641 1.00 71.31 178 GLU A C 1
ATOM 1428 O O . GLU A 1 178 ? -24.767 -18.260 21.003 1.00 71.31 178 GLU A O 1
ATOM 1433 N N . GLY A 1 179 ? -26.680 -17.165 21.420 1.00 74.75 179 GLY A N 1
ATOM 1434 C CA . GLY A 1 179 ? -26.286 -16.686 22.751 1.00 74.75 179 GLY A CA 1
ATOM 1435 C C . GLY A 1 179 ? -25.394 -15.435 22.773 1.00 74.75 179 GLY A C 1
ATOM 1436 O O . GLY A 1 179 ? -25.020 -14.991 23.858 1.00 74.75 179 GLY A O 1
ATOM 1437 N N . ARG A 1 180 ? -25.061 -14.836 21.618 1.00 69.56 180 ARG A N 1
ATOM 1438 C CA . ARG A 1 180 ? -24.411 -13.515 21.537 1.00 69.56 180 ARG A CA 1
ATOM 1439 C C . ARG A 1 180 ? -25.383 -12.462 21.013 1.00 69.56 180 ARG A C 1
ATOM 1441 O O . ARG A 1 180 ? -26.186 -12.741 20.126 1.00 69.56 180 ARG A O 1
ATOM 1448 N N . GLU A 1 181 ? -25.271 -11.245 21.541 1.00 69.12 181 GLU A N 1
ATOM 1449 C CA . GLU A 1 181 ? -25.985 -10.086 20.998 1.00 69.12 181 GLU A CA 1
ATOM 1450 C C . GLU A 1 181 ? -25.616 -9.894 19.516 1.00 69.12 181 GLU A C 1
ATOM 1452 O O . GLU A 1 181 ? -24.422 -9.854 19.193 1.00 69.12 181 GLU A O 1
ATOM 1457 N N . PRO A 1 182 ? -26.600 -9.797 18.605 1.00 67.56 182 PRO A N 1
ATOM 1458 C CA . PRO A 1 182 ? -26.333 -9.547 17.197 1.00 67.56 182 PRO A CA 1
ATOM 1459 C C . PRO A 1 182 ? -25.606 -8.211 17.006 1.00 67.56 182 PRO A C 1
ATOM 1461 O O . PRO A 1 182 ? -26.068 -7.167 17.465 1.00 67.56 182 PRO A O 1
ATOM 1464 N N . GLU A 1 183 ? -24.488 -8.224 16.282 1.00 77.56 183 GLU A N 1
ATOM 1465 C CA . GLU A 1 183 ? -23.813 -6.991 15.877 1.00 77.56 183 GLU A CA 1
ATOM 1466 C C . GLU A 1 183 ? -24.591 -6.345 14.714 1.00 77.56 183 GLU A C 1
ATOM 1468 O O . GLU A 1 183 ? -24.733 -6.930 13.638 1.00 77.56 183 GLU A O 1
ATOM 1473 N N . GLU A 1 184 ? -25.125 -5.139 14.929 1.00 86.19 184 GLU A N 1
ATOM 1474 C CA . GLU A 1 184 ? -25.702 -4.315 13.860 1.00 86.19 184 GLU A CA 1
ATOM 1475 C C . GLU A 1 184 ? -24.580 -3.833 12.932 1.00 86.19 184 GLU A C 1
ATOM 1477 O O . GLU A 1 184 ? -23.535 -3.393 13.405 1.00 86.19 184 GLU A O 1
ATOM 1482 N N . MET A 1 185 ? -24.792 -3.874 11.619 1.00 86.69 185 MET A N 1
ATOM 1483 C CA . MET A 1 185 ? -23.871 -3.306 10.634 1.00 86.69 185 MET A CA 1
ATOM 1484 C C . MET A 1 185 ? -24.352 -1.914 10.237 1.00 86.69 185 MET A C 1
ATOM 1486 O O . MET A 1 185 ? -25.526 -1.744 9.908 1.00 86.69 185 MET A O 1
ATOM 1490 N N . ARG A 1 186 ? -23.466 -0.914 10.284 1.00 88.75 186 ARG A N 1
ATOM 1491 C CA . ARG A 1 186 ? -23.779 0.467 9.893 1.00 88.75 186 ARG A CA 1
ATOM 1492 C C . ARG A 1 186 ? -22.780 1.011 8.883 1.00 88.75 186 ARG A C 1
ATOM 1494 O O . ARG A 1 186 ? -21.596 0.688 8.933 1.00 88.75 186 ARG A O 1
ATOM 1501 N N . GLY A 1 187 ? -23.273 1.928 8.055 1.00 83.94 187 GLY A N 1
ATOM 1502 C CA . GLY A 1 187 ? -22.488 2.614 7.034 1.00 83.94 187 GLY A CA 1
ATOM 1503 C C . GLY A 1 187 ? -22.337 1.805 5.751 1.00 83.94 187 GLY A C 1
ATOM 1504 O O . GLY A 1 187 ? -22.812 0.674 5.644 1.00 83.94 187 GLY A O 1
ATOM 1505 N N . ASP A 1 188 ? -21.666 2.425 4.787 1.00 81.94 188 ASP A N 1
ATOM 1506 C CA . ASP A 1 188 ? -21.397 1.833 3.483 1.00 81.94 188 ASP A CA 1
ATOM 1507 C C . ASP A 1 188 ? -20.056 1.105 3.488 1.00 81.94 188 ASP A C 1
ATOM 1509 O O . ASP A 1 188 ? -19.077 1.566 4.080 1.00 81.94 188 ASP A O 1
ATOM 1513 N N . PHE A 1 189 ? -20.012 -0.020 2.780 1.00 83.12 189 PHE A N 1
ATOM 1514 C CA . PHE A 1 189 ? -18.797 -0.794 2.571 1.00 83.12 189 PHE A CA 1
ATOM 1515 C C . PHE A 1 189 ? -18.260 -0.466 1.190 1.00 83.12 189 PHE A C 1
ATOM 1517 O O . PHE A 1 189 ? -18.834 -0.842 0.169 1.00 83.12 189 PHE A O 1
ATOM 1524 N N . ASN A 1 190 ? -17.167 0.284 1.180 1.00 81.50 190 ASN A N 1
ATOM 1525 C CA . ASN A 1 190 ? -16.533 0.769 -0.026 1.00 81.50 190 ASN A CA 1
ATOM 1526 C C . ASN A 1 190 ? -15.280 -0.038 -0.325 1.00 81.50 190 ASN A C 1
ATOM 1528 O O . ASN A 1 190 ? -14.552 -0.471 0.565 1.00 81.50 190 ASN A O 1
ATOM 1532 N N . LEU A 1 191 ? -14.994 -0.188 -1.607 1.00 83.75 191 LEU A N 1
ATOM 1533 C CA . LEU A 1 191 ? -13.740 -0.759 -2.046 1.00 83.75 191 LEU A CA 1
ATOM 1534 C C . LEU A 1 191 ? -12.596 0.231 -1.772 1.00 83.75 191 LEU A C 1
ATOM 1536 O O . LEU A 1 191 ? -12.653 1.403 -2.154 1.00 83.75 191 LEU A O 1
ATOM 1540 N N . ASP A 1 192 ? -11.574 -0.259 -1.079 1.00 86.31 192 ASP A N 1
ATOM 1541 C CA . ASP A 1 192 ? -10.395 0.492 -0.654 1.00 86.31 192 ASP A CA 1
ATOM 1542 C C . ASP A 1 192 ? -9.125 -0.157 -1.225 1.00 86.31 192 ASP A C 1
ATOM 1544 O O . ASP A 1 192 ? -9.156 -1.302 -1.677 1.00 86.31 192 ASP A O 1
ATOM 1548 N N . GLY A 1 193 ? -8.002 0.559 -1.212 1.00 89.81 193 GLY A N 1
ATOM 1549 C CA . GLY A 1 193 ? -6.735 0.048 -1.742 1.00 89.81 193 GLY A CA 1
ATOM 1550 C C . GLY A 1 193 ? -6.071 -1.020 -0.868 1.00 89.81 193 GLY A C 1
ATOM 1551 O O . GLY A 1 193 ? -5.211 -1.757 -1.348 1.00 89.81 193 GLY A O 1
ATOM 1552 N N . VAL A 1 194 ? -6.494 -1.156 0.393 1.00 92.81 194 VAL A N 1
ATOM 1553 C CA . VAL A 1 194 ? -6.079 -2.242 1.294 1.00 92.81 194 VAL A CA 1
ATOM 1554 C C . VAL A 1 194 ? -7.300 -3.019 1.765 1.00 92.81 194 VAL A C 1
ATOM 1556 O O . VAL A 1 194 ? -8.097 -2.530 2.566 1.00 92.81 194 VAL A O 1
ATOM 1559 N N . LEU A 1 195 ? -7.418 -4.268 1.316 1.00 90.62 195 LEU A N 1
ATOM 1560 C CA . LEU A 1 195 ? -8.544 -5.137 1.643 1.00 90.62 195 LEU A CA 1
ATOM 1561 C C . LEU A 1 195 ? -8.105 -6.292 2.558 1.00 90.62 195 LEU A C 1
ATOM 1563 O O . LEU A 1 195 ? -7.991 -7.436 2.127 1.00 90.62 195 LEU A O 1
ATOM 1567 N N . TYR A 1 196 ? -7.827 -5.982 3.832 1.00 91.69 196 TYR A N 1
ATOM 1568 C CA . TYR A 1 196 ? -7.699 -6.931 4.953 1.00 91.69 196 TYR A CA 1
ATOM 1569 C C . TYR A 1 196 ? -8.729 -8.067 4.939 1.00 91.69 196 TYR A C 1
ATOM 1571 O O . TYR A 1 196 ? -9.890 -7.823 4.629 1.00 91.69 196 TYR A O 1
ATOM 1579 N N . ASN A 1 197 ? -8.319 -9.269 5.356 1.00 89.94 197 ASN A N 1
ATOM 1580 C CA . ASN A 1 197 ? -9.224 -10.411 5.530 1.00 89.94 197 ASN A CA 1
ATOM 1581 C C . ASN A 1 197 ? -10.341 -10.125 6.551 1.00 89.94 197 ASN A C 1
ATOM 1583 O O . ASN A 1 197 ? -11.481 -10.535 6.349 1.00 89.94 197 ASN A O 1
ATOM 1587 N N . ASP A 1 198 ? -10.026 -9.392 7.622 1.00 89.38 198 ASP A N 1
ATOM 1588 C CA . ASP A 1 198 ? -11.009 -8.806 8.532 1.00 89.38 198 ASP A CA 1
ATOM 1589 C C . ASP A 1 198 ? -11.209 -7.314 8.193 1.00 89.38 198 ASP A C 1
ATOM 1591 O O . ASP A 1 198 ? -10.411 -6.450 8.562 1.00 89.38 198 ASP A O 1
ATOM 1595 N N . GLN A 1 199 ? -12.284 -6.997 7.469 1.00 87.69 199 GLN A N 1
ATOM 1596 C CA . GLN A 1 199 ? -12.637 -5.631 7.057 1.00 87.69 199 GLN A CA 1
ATOM 1597 C C . GLN A 1 199 ? -13.445 -4.847 8.093 1.00 87.69 199 GLN A C 1
ATOM 1599 O O . GLN A 1 199 ? -13.895 -3.747 7.777 1.00 87.69 199 GLN A O 1
ATOM 1604 N N . ILE A 1 200 ? -13.680 -5.374 9.295 1.00 89.81 200 ILE A N 1
ATOM 1605 C CA . ILE A 1 200 ? -14.605 -4.739 10.236 1.00 89.81 200 ILE A CA 1
ATOM 1606 C C . ILE A 1 200 ? -13.880 -4.078 11.407 1.00 89.81 200 ILE A C 1
ATOM 1608 O O . ILE A 1 200 ? -12.885 -4.574 11.935 1.00 89.81 200 ILE A O 1
ATOM 1612 N N . GLN A 1 201 ? -14.427 -2.948 11.842 1.00 91.69 201 GLN A N 1
ATOM 1613 C CA . GLN A 1 201 ? -14.149 -2.357 13.143 1.00 91.69 201 GLN A CA 1
ATOM 1614 C C . GLN A 1 201 ? -15.422 -2.386 13.985 1.00 91.69 201 GLN A C 1
ATOM 1616 O O . GLN A 1 201 ? -16.525 -2.142 13.494 1.00 91.69 201 GLN A O 1
ATOM 1621 N N . ARG A 1 202 ? -15.272 -2.679 15.270 1.00 92.12 202 ARG A N 1
ATOM 1622 C CA . ARG A 1 202 ? -16.343 -2.665 16.260 1.00 92.12 202 ARG A CA 1
ATOM 1623 C C . ARG A 1 202 ? -16.381 -1.318 16.935 1.00 92.12 202 ARG A C 1
ATOM 1625 O O . ARG A 1 202 ? -15.356 -0.777 17.339 1.00 92.12 202 ARG A O 1
ATOM 1632 N N . VAL A 1 203 ? -17.582 -0.792 17.082 1.00 92.56 203 VAL A N 1
ATOM 1633 C CA . VAL A 1 203 ? -17.823 0.524 17.644 1.00 92.56 203 VAL A CA 1
ATOM 1634 C C . VAL A 1 203 ? -18.785 0.400 18.806 1.00 92.56 203 VAL A C 1
ATOM 1636 O O . VAL A 1 203 ? -19.858 -0.182 18.667 1.00 92.56 203 VAL A O 1
ATOM 1639 N N . LYS A 1 204 ? -18.434 1.008 19.941 1.00 92.69 204 LYS A N 1
ATOM 1640 C CA . LYS A 1 204 ? -19.309 1.119 21.107 1.00 92.69 204 LYS A CA 1
ATOM 1641 C C . LYS A 1 204 ? -19.444 2.573 21.538 1.00 92.69 204 LYS A C 1
ATOM 1643 O O . LYS A 1 204 ? -18.462 3.283 21.753 1.00 92.69 204 LYS A O 1
ATOM 1648 N N . ARG A 1 205 ? -20.685 3.044 21.664 1.00 91.69 205 A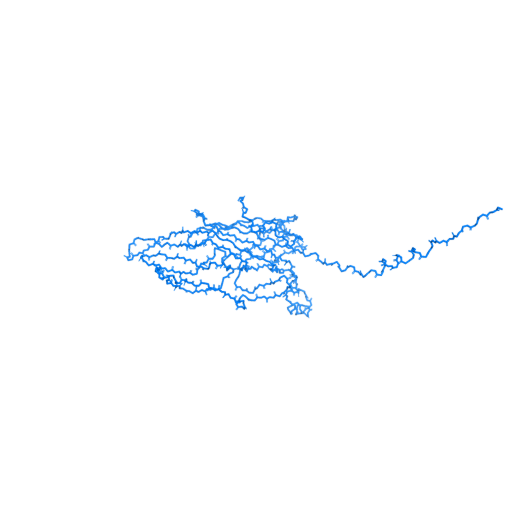RG A N 1
ATOM 1649 C CA . ARG A 1 205 ? -21.009 4.414 22.095 1.00 91.69 205 ARG A CA 1
ATOM 1650 C C . ARG A 1 205 ? -22.393 4.453 22.728 1.00 91.69 205 ARG A C 1
ATOM 1652 O O . ARG A 1 205 ? -23.339 3.915 22.162 1.00 91.69 205 ARG A O 1
ATOM 1659 N N . CYS A 1 206 ? -22.543 5.162 23.850 1.00 89.69 206 CYS A N 1
ATOM 1660 C CA . CYS A 1 206 ? -23.848 5.366 24.502 1.00 89.69 206 CYS A CA 1
ATOM 1661 C C . CYS A 1 206 ? -24.610 4.056 24.803 1.00 89.69 206 CYS A C 1
ATOM 1663 O O . CYS A 1 206 ? -25.821 3.993 24.612 1.00 89.69 206 CYS A O 1
ATOM 1665 N N . GLY A 1 207 ? -23.904 2.990 25.200 1.00 86.69 207 GLY A N 1
ATOM 1666 C CA . GLY A 1 207 ? -24.511 1.675 25.454 1.00 86.69 207 GLY A CA 1
ATOM 1667 C C . GLY A 1 207 ? -24.959 0.910 24.202 1.00 86.69 207 GLY A C 1
ATOM 1668 O O . GLY A 1 207 ? -25.503 -0.178 24.334 1.00 86.69 207 GLY A O 1
ATOM 1669 N N . LYS A 1 208 ? -24.718 1.444 22.998 1.00 89.12 208 LYS A N 1
ATOM 1670 C CA . LYS A 1 208 ? -24.965 0.764 21.722 1.00 89.12 208 LYS A CA 1
ATOM 1671 C C . LYS A 1 208 ? -23.656 0.246 21.140 1.00 89.12 208 LYS A C 1
ATOM 1673 O O . LYS A 1 208 ? -22.633 0.926 21.263 1.00 89.12 208 LYS A O 1
ATOM 1678 N N . SER A 1 209 ? -23.732 -0.887 20.453 1.00 89.88 209 SER A N 1
ATOM 1679 C CA . SER A 1 209 ? -22.618 -1.500 19.730 1.00 89.88 209 SER A CA 1
ATOM 1680 C C . SER A 1 209 ? -23.019 -1.780 18.286 1.00 89.88 209 SER A C 1
ATOM 1682 O O . SER A 1 209 ? -24.166 -2.135 18.030 1.00 89.88 209 SER A O 1
ATOM 1684 N N . TRP A 1 210 ? -22.097 -1.583 17.352 1.00 91.12 210 TRP A N 1
ATOM 1685 C CA . TRP A 1 210 ? -22.280 -1.898 15.936 1.00 91.12 210 TRP A CA 1
ATOM 1686 C C . TRP A 1 210 ? -20.922 -2.125 15.272 1.00 91.12 210 TRP A C 1
ATOM 1688 O O . TRP A 1 210 ? -19.882 -1.816 15.857 1.00 91.12 210 TRP A O 1
ATOM 1698 N N . ILE A 1 211 ? -20.927 -2.649 14.053 1.00 90.62 211 ILE A N 1
ATOM 1699 C CA . ILE A 1 211 ? -19.742 -2.760 13.208 1.00 90.62 211 ILE A CA 1
ATOM 1700 C C . ILE A 1 211 ? -19.804 -1.751 12.060 1.00 90.62 211 ILE A C 1
ATOM 1702 O O . ILE A 1 211 ? -20.873 -1.457 11.522 1.00 90.62 211 ILE A O 1
ATOM 1706 N N . GLU A 1 212 ? -18.642 -1.229 11.695 1.00 91.75 212 GLU A N 1
ATOM 1707 C CA . GLU A 1 212 ? -18.408 -0.384 10.521 1.00 91.75 212 GLU A CA 1
ATOM 1708 C C . GLU A 1 212 ? -17.274 -1.007 9.699 1.00 91.75 212 GLU A C 1
ATOM 1710 O O . GLU A 1 212 ? -16.538 -1.870 10.193 1.00 91.75 212 GLU A O 1
ATOM 1715 N N . GLN A 1 213 ? -17.099 -0.555 8.459 1.00 90.19 213 GLN A N 1
ATOM 1716 C CA . GLN A 1 213 ? -15.896 -0.884 7.705 1.00 90.19 213 GLN A CA 1
ATOM 1717 C C . GLN A 1 213 ? -14.664 -0.289 8.406 1.00 90.19 213 GLN A C 1
ATOM 1719 O O . GLN A 1 213 ? -14.653 0.877 8.803 1.00 90.19 213 GLN A O 1
ATOM 1724 N N . PHE A 1 214 ? -13.612 -1.088 8.543 1.00 90.75 214 PHE A N 1
ATOM 1725 C CA . PHE A 1 214 ? -12.295 -0.601 8.912 1.00 90.75 214 PHE A CA 1
ATOM 1726 C C . PHE A 1 214 ? -11.678 0.158 7.735 1.00 90.75 214 PHE A C 1
ATOM 1728 O O . PHE A 1 214 ? -11.576 -0.369 6.628 1.00 90.75 214 PHE A O 1
ATOM 1735 N N . HIS A 1 215 ? -11.195 1.368 7.990 1.00 89.81 215 HIS A N 1
ATOM 1736 C CA . HIS A 1 215 ? -10.399 2.113 7.022 1.00 89.81 215 HIS A CA 1
ATOM 1737 C C . HIS A 1 215 ? -8.927 2.034 7.408 1.00 89.81 215 HIS A C 1
ATOM 1739 O O . HIS A 1 215 ? -8.565 2.381 8.530 1.00 89.81 215 HIS A O 1
ATOM 1745 N N . SER A 1 216 ? -8.084 1.593 6.474 1.00 92.31 216 SER A N 1
ATOM 1746 C CA . SER A 1 216 ? -6.636 1.608 6.683 1.00 92.31 216 SER A CA 1
ATOM 1747 C C . SER A 1 216 ? -6.133 3.043 6.782 1.00 92.31 216 SER A C 1
ATOM 1749 O O . SER A 1 216 ? -6.573 3.919 6.030 1.00 92.31 216 SER A O 1
ATOM 1751 N N . VAL A 1 217 ? -5.141 3.274 7.643 1.00 91.94 217 VAL A N 1
ATOM 1752 C CA . VAL A 1 217 ? -4.411 4.551 7.679 1.00 91.94 217 VAL A CA 1
ATOM 1753 C C . VAL A 1 217 ? -3.750 4.871 6.333 1.00 91.94 217 VAL A C 1
ATOM 1755 O O . VAL A 1 217 ? -3.524 6.041 6.029 1.00 91.94 217 VAL A O 1
ATOM 1758 N N . PHE A 1 218 ? -3.492 3.852 5.505 1.00 92.56 218 PHE A N 1
ATOM 1759 C CA . PHE A 1 218 ? -2.899 3.991 4.178 1.00 92.56 218 PHE A CA 1
ATOM 1760 C C . PHE A 1 218 ? -3.887 4.356 3.069 1.00 92.56 218 PHE A C 1
ATOM 1762 O O . PHE A 1 218 ? -3.451 4.572 1.943 1.00 92.56 218 PHE A O 1
ATOM 1769 N N . LYS A 1 219 ? -5.191 4.473 3.352 1.00 87.44 219 LYS A N 1
ATOM 1770 C CA . LYS A 1 219 ? -6.223 4.816 2.352 1.00 87.44 219 LYS A CA 1
ATOM 1771 C C . LYS A 1 219 ? -5.880 6.043 1.495 1.00 87.44 219 LYS A C 1
ATOM 1773 O O . LYS A 1 219 ? -6.287 6.135 0.342 1.00 87.44 219 LYS A O 1
ATOM 1778 N N . HIS A 1 220 ? -5.151 6.993 2.074 1.00 74.69 220 HIS A N 1
ATOM 1779 C CA . HIS A 1 220 ? -4.739 8.238 1.424 1.00 74.69 220 HIS A CA 1
ATOM 1780 C C . HIS A 1 220 ? -3.220 8.356 1.284 1.00 74.69 220 HIS A C 1
ATOM 1782 O O . HIS A 1 220 ? -2.701 9.459 1.124 1.00 74.69 220 HIS A O 1
ATOM 1788 N N . PHE A 1 221 ? -2.491 7.246 1.412 1.00 89.75 221 PHE A N 1
ATOM 1789 C CA . PHE A 1 221 ? -1.046 7.283 1.293 1.00 89.75 221 PHE A CA 1
ATOM 1790 C C . PHE A 1 221 ? -0.645 7.450 -0.170 1.00 89.75 221 PHE A C 1
ATOM 1792 O O . PHE A 1 221 ? -0.844 6.553 -0.991 1.00 89.75 221 PHE A O 1
ATOM 1799 N N . GLU A 1 222 ? -0.013 8.583 -0.453 1.00 89.50 222 GLU A N 1
ATOM 1800 C CA . GLU A 1 222 ? 0.660 8.856 -1.711 1.00 89.50 222 GLU A CA 1
ATOM 1801 C C . GLU A 1 222 ? 2.001 9.537 -1.426 1.00 89.50 222 GLU A C 1
ATOM 1803 O O . GLU A 1 222 ? 2.101 10.519 -0.685 1.00 89.50 222 GLU A O 1
ATOM 1808 N N . HIS A 1 223 ? 3.053 8.992 -2.020 1.00 87.56 223 HIS A N 1
ATOM 1809 C CA . HIS A 1 223 ? 4.319 9.663 -2.205 1.00 87.56 223 HIS A CA 1
ATOM 1810 C C . HIS A 1 223 ? 4.327 10.289 -3.598 1.00 87.56 223 HIS A C 1
ATOM 1812 O O . HIS A 1 223 ? 4.471 9.593 -4.603 1.00 87.56 223 HIS A O 1
ATOM 1818 N N . ASP A 1 224 ? 4.183 11.609 -3.632 1.00 82.44 224 ASP A N 1
ATOM 1819 C CA . ASP A 1 224 ? 4.374 12.444 -4.814 1.00 82.44 224 ASP A CA 1
ATOM 1820 C C . ASP A 1 224 ? 5.266 13.620 -4.417 1.00 82.44 224 ASP A C 1
ATOM 1822 O O . ASP A 1 224 ? 4.801 14.637 -3.903 1.00 82.44 224 ASP A O 1
ATOM 1826 N N . SER A 1 225 ? 6.578 13.440 -4.559 1.00 71.19 225 SER A N 1
ATOM 1827 C CA . SER A 1 225 ? 7.551 14.489 -4.275 1.00 71.19 225 SER A CA 1
ATOM 1828 C C . SER A 1 225 ? 8.461 14.701 -5.470 1.00 71.19 225 SER A C 1
ATOM 1830 O O . SER A 1 225 ? 9.062 13.773 -6.000 1.00 71.19 225 SER A O 1
ATOM 1832 N N . VAL A 1 226 ? 8.597 15.964 -5.862 1.00 63.25 226 VAL A N 1
ATOM 1833 C CA . VAL A 1 226 ? 9.556 16.403 -6.886 1.00 63.25 226 VAL A CA 1
ATOM 1834 C C . VAL A 1 226 ? 10.915 16.781 -6.289 1.00 63.25 226 VAL A C 1
ATOM 1836 O O . VAL A 1 226 ? 11.823 17.162 -7.020 1.00 63.25 226 VAL A O 1
ATOM 1839 N N . VAL A 1 227 ? 11.064 16.717 -4.963 1.00 68.62 227 VAL A N 1
ATOM 1840 C CA . VAL A 1 227 ? 12.315 17.034 -4.244 1.00 68.62 227 VAL A CA 1
ATOM 1841 C C . VAL A 1 227 ? 12.851 15.854 -3.438 1.00 68.62 227 VAL A C 1
ATOM 1843 O O . VAL A 1 227 ? 13.923 15.949 -2.854 1.00 68.62 227 VAL A O 1
ATOM 1846 N N . GLU A 1 228 ? 12.121 14.742 -3.407 1.00 72.44 228 GLU A N 1
ATOM 1847 C CA . GLU A 1 228 ? 12.580 13.483 -2.832 1.00 72.44 228 GLU A CA 1
ATOM 1848 C C . GLU A 1 228 ? 12.635 12.447 -3.948 1.00 72.44 228 GLU A C 1
ATOM 1850 O O . GLU A 1 228 ? 11.767 12.389 -4.818 1.00 72.44 228 GLU A O 1
ATOM 1855 N N . GLY A 1 229 ? 13.701 11.665 -3.948 1.00 74.69 229 GLY A N 1
ATOM 1856 C CA . GLY A 1 229 ? 13.994 10.691 -4.978 1.00 74.69 229 GLY A CA 1
ATOM 1857 C C . GLY A 1 229 ? 15.337 10.037 -4.699 1.00 74.69 229 GLY A C 1
ATOM 1858 O O . GLY A 1 229 ? 16.032 10.402 -3.750 1.00 74.69 229 GLY A O 1
ATOM 1859 N N . PHE A 1 230 ? 15.717 9.085 -5.539 1.00 80.50 230 PHE A N 1
ATOM 1860 C CA . PHE A 1 230 ? 17.021 8.437 -5.430 1.00 80.50 230 PHE A CA 1
ATOM 1861 C C . PHE A 1 230 ? 18.104 9.429 -5.831 1.00 80.50 230 PHE A C 1
ATOM 1863 O O . PHE A 1 230 ? 18.011 10.002 -6.922 1.00 80.50 230 PHE A O 1
ATOM 1870 N N . TYR A 1 231 ? 19.132 9.624 -5.003 1.00 78.38 231 TYR A N 1
ATOM 1871 C CA . TYR A 1 231 ? 20.331 10.322 -5.458 1.00 78.38 231 TYR A CA 1
ATOM 1872 C C . TYR A 1 231 ? 21.107 9.433 -6.438 1.00 78.38 231 TYR A C 1
ATOM 1874 O O . TYR A 1 231 ? 20.882 8.224 -6.541 1.00 78.38 231 TYR A O 1
ATOM 1882 N N . TYR A 1 232 ? 21.995 10.030 -7.233 1.00 71.25 232 TYR A N 1
ATOM 1883 C CA . TYR A 1 232 ? 22.795 9.259 -8.186 1.00 71.25 232 TYR A CA 1
ATOM 1884 C C . TYR A 1 232 ? 23.625 8.178 -7.484 1.00 71.25 232 TYR A C 1
ATOM 1886 O O . TYR A 1 232 ? 24.508 8.489 -6.691 1.00 71.25 232 TYR A O 1
ATOM 1894 N N . GLY A 1 233 ? 23.389 6.920 -7.861 1.00 73.75 233 GLY A N 1
ATOM 1895 C CA . GLY A 1 233 ? 24.092 5.761 -7.309 1.00 73.75 233 GLY A CA 1
ATOM 1896 C C . GLY A 1 233 ? 23.372 5.083 -6.143 1.00 73.75 233 GLY A C 1
ATOM 1897 O O . GLY A 1 233 ? 23.763 3.973 -5.792 1.00 73.75 233 GLY A O 1
ATOM 1898 N N . ASP A 1 234 ? 22.311 5.687 -5.605 1.00 82.88 234 ASP A N 1
ATOM 1899 C CA . ASP A 1 234 ? 21.526 5.077 -4.536 1.00 82.88 234 ASP A CA 1
ATOM 1900 C C . ASP A 1 234 ? 20.663 3.932 -5.074 1.00 82.88 234 ASP A C 1
ATOM 1902 O O . ASP A 1 234 ? 20.039 4.025 -6.139 1.00 82.88 234 ASP A O 1
ATOM 1906 N N . SER A 1 235 ? 20.603 2.854 -4.297 1.00 83.19 235 SER A N 1
ATOM 1907 C CA . SER A 1 235 ? 19.699 1.724 -4.521 1.00 83.19 235 SER A CA 1
ATOM 1908 C C . SER A 1 235 ? 18.516 1.718 -3.563 1.00 83.19 235 SER A C 1
ATOM 1910 O O . SER A 1 235 ? 17.541 1.025 -3.833 1.00 83.19 235 SER A O 1
ATOM 1912 N N . ASP A 1 236 ? 18.559 2.490 -2.475 1.00 89.00 236 ASP A N 1
ATOM 1913 C CA . ASP A 1 236 ? 17.472 2.616 -1.509 1.00 89.00 236 ASP A CA 1
ATOM 1914 C C . ASP A 1 236 ? 17.199 4.073 -1.107 1.00 89.00 236 ASP A C 1
ATOM 1916 O O . ASP A 1 236 ? 18.048 4.952 -1.225 1.00 89.00 236 ASP A O 1
ATOM 1920 N N . MET A 1 237 ? 15.975 4.337 -0.655 1.00 88.75 237 MET A N 1
ATOM 1921 C CA . MET A 1 237 ? 15.534 5.634 -0.151 1.00 88.75 237 MET A CA 1
ATOM 1922 C C . MET A 1 237 ? 14.608 5.437 1.047 1.00 88.75 237 MET A C 1
ATOM 1924 O O . MET A 1 237 ? 13.751 4.551 1.040 1.00 88.75 237 MET A O 1
ATOM 1928 N N . TRP A 1 238 ? 14.738 6.315 2.042 1.00 88.50 238 TRP A N 1
ATOM 1929 C CA . TRP A 1 238 ? 13.888 6.365 3.228 1.00 88.50 238 TRP A CA 1
ATOM 1930 C C . TRP A 1 238 ? 13.207 7.714 3.346 1.00 88.50 238 TRP A C 1
ATOM 1932 O O . TRP A 1 238 ? 13.834 8.759 3.180 1.00 88.50 238 TRP A O 1
ATOM 1942 N N . VAL A 1 239 ? 11.924 7.689 3.680 1.00 87.25 239 VAL A N 1
ATOM 1943 C CA . VAL A 1 239 ? 11.122 8.898 3.810 1.00 87.25 239 VAL A CA 1
ATOM 1944 C C . VAL A 1 239 ? 10.184 8.768 4.996 1.00 87.25 239 VAL A C 1
ATOM 1946 O O . VAL A 1 239 ? 9.649 7.696 5.287 1.00 87.25 239 VAL A O 1
ATOM 1949 N N . GLN A 1 240 ? 9.958 9.898 5.658 1.00 89.25 240 GLN A N 1
ATOM 1950 C CA . GLN A 1 240 ? 9.013 10.022 6.750 1.00 89.25 240 GLN A CA 1
ATOM 1951 C C . GLN A 1 240 ? 7.890 10.997 6.392 1.00 89.25 240 GLN A C 1
ATOM 1953 O O . GLN A 1 240 ? 8.102 12.029 5.746 1.00 89.25 240 GLN A O 1
ATOM 1958 N N . ARG A 1 241 ? 6.673 10.657 6.815 1.00 88.56 241 ARG A N 1
ATOM 1959 C CA . ARG A 1 241 ? 5.457 11.446 6.616 1.00 88.56 241 ARG A CA 1
ATOM 1960 C C . ARG A 1 241 ? 4.624 11.483 7.882 1.00 88.56 241 ARG A C 1
ATOM 1962 O O . ARG A 1 241 ? 4.645 10.546 8.676 1.00 88.56 241 ARG A O 1
ATOM 1969 N N . PHE A 1 242 ? 3.868 12.564 8.025 1.00 90.12 242 PHE A N 1
ATOM 1970 C CA . PHE A 1 242 ? 2.945 12.760 9.131 1.00 90.12 242 PHE A CA 1
ATOM 1971 C C . PHE A 1 242 ? 1.611 13.277 8.608 1.00 90.12 242 PHE A C 1
ATOM 1973 O O . PHE A 1 242 ? 1.584 14.170 7.761 1.00 90.12 242 PHE A O 1
ATOM 1980 N N . TRP A 1 243 ? 0.506 12.740 9.117 1.00 90.69 243 TRP A N 1
ATOM 1981 C CA . TRP A 1 243 ? -0.837 13.240 8.812 1.00 90.69 243 TRP A CA 1
ATOM 1982 C C . TRP A 1 243 ? -1.809 12.980 9.964 1.00 90.69 243 TRP A C 1
ATOM 1984 O O . TRP A 1 243 ? -1.433 12.491 11.028 1.00 90.69 243 TRP A O 1
ATOM 1994 N N . LYS A 1 244 ? -3.080 13.341 9.760 1.00 87.75 244 LYS A N 1
ATOM 1995 C CA . LYS A 1 244 ? -4.170 13.085 10.703 1.00 87.75 244 LYS A CA 1
ATOM 1996 C C . LYS A 1 244 ? -5.087 11.978 10.195 1.00 87.75 244 LYS A C 1
ATOM 1998 O O . LYS A 1 244 ? -5.595 12.071 9.082 1.00 87.75 244 LYS A O 1
ATOM 2003 N N . PHE A 1 245 ? -5.377 10.993 11.039 1.00 83.88 245 PHE A N 1
ATOM 2004 C CA . PHE A 1 245 ? -6.364 9.946 10.778 1.00 83.88 245 PHE A CA 1
ATOM 2005 C C . PHE A 1 245 ? -7.346 9.864 11.949 1.00 83.88 245 PHE A C 1
ATOM 2007 O O . PHE A 1 245 ? -6.949 9.651 13.091 1.00 83.88 245 PHE A O 1
ATOM 2014 N N . HIS A 1 246 ? -8.631 10.133 11.692 1.00 79.31 246 HIS A N 1
ATOM 2015 C CA . HIS A 1 246 ? -9.664 10.266 12.735 1.00 79.31 246 HIS A CA 1
ATOM 2016 C C . HIS A 1 246 ? -9.275 11.204 13.903 1.00 79.31 246 HIS A C 1
ATOM 2018 O O . HIS A 1 246 ? -9.628 10.966 15.056 1.00 79.31 246 HIS A O 1
ATOM 2024 N N . GLY A 1 247 ? -8.540 12.283 13.606 1.00 79.81 247 GLY A N 1
ATOM 2025 C CA . GLY A 1 247 ? -8.052 13.259 14.593 1.00 79.81 247 GLY A CA 1
ATOM 2026 C C . GLY A 1 247 ? -6.748 12.867 15.304 1.00 79.81 247 GLY A C 1
ATOM 2027 O O . GLY A 1 247 ? -6.101 13.727 15.911 1.00 79.81 247 GLY A O 1
ATOM 2028 N N . LEU A 1 248 ? -6.314 11.613 15.171 1.00 83.62 248 LEU A N 1
ATOM 2029 C CA . LEU A 1 248 ? -5.059 11.100 15.716 1.00 83.62 248 LEU A CA 1
ATOM 2030 C C . LEU A 1 248 ? -3.902 11.416 14.763 1.00 83.62 248 LEU A C 1
ATOM 2032 O O . LEU A 1 248 ? -4.103 11.476 13.550 1.00 83.62 248 LEU A O 1
ATOM 2036 N N . ASN A 1 249 ? -2.706 11.665 15.299 1.00 90.38 249 ASN A N 1
ATOM 2037 C CA . ASN A 1 249 ? -1.513 11.794 14.461 1.00 90.38 249 ASN A CA 1
ATOM 2038 C C . ASN A 1 249 ? -1.106 10.411 13.958 1.00 90.38 249 ASN A C 1
ATOM 2040 O O . ASN A 1 249 ? -1.139 9.443 14.714 1.00 90.38 249 ASN A O 1
ATOM 2044 N N . VAL A 1 250 ? -0.715 10.341 12.696 1.00 91.50 250 VAL A N 1
ATOM 2045 C CA . VAL A 1 250 ? -0.100 9.165 12.096 1.00 91.50 250 VAL A CA 1
ATOM 2046 C C . VAL A 1 250 ? 1.301 9.551 11.683 1.00 91.50 250 VAL A C 1
ATOM 2048 O O . VAL A 1 250 ? 1.474 10.521 10.945 1.00 91.50 250 VAL A O 1
ATOM 2051 N N . GLN A 1 251 ? 2.275 8.780 12.139 1.00 92.62 251 GLN A N 1
ATOM 2052 C CA . GLN A 1 251 ? 3.627 8.780 11.615 1.00 92.62 251 GLN A CA 1
ATOM 2053 C C . GLN A 1 251 ? 3.755 7.606 10.654 1.00 92.62 251 GLN A C 1
ATOM 2055 O O . GLN A 1 251 ? 3.327 6.490 10.939 1.00 92.62 251 GLN A O 1
ATOM 2060 N N . CYS A 1 252 ? 4.369 7.860 9.511 1.00 92.38 252 CYS A N 1
ATOM 2061 C CA . CYS A 1 252 ? 4.646 6.850 8.513 1.00 92.38 252 CYS A CA 1
ATOM 2062 C C . CYS A 1 252 ? 6.098 6.925 8.096 1.00 92.38 252 CYS A C 1
ATOM 2064 O O . CYS A 1 252 ? 6.619 8.006 7.822 1.00 92.38 252 CYS A O 1
ATOM 2066 N N . VAL A 1 253 ? 6.724 5.764 8.002 1.00 91.62 253 VAL A N 1
ATOM 2067 C CA . VAL A 1 253 ? 8.057 5.585 7.444 1.00 91.62 253 VAL A CA 1
ATOM 2068 C C . VAL A 1 253 ? 7.914 4.650 6.262 1.00 91.62 253 VAL A C 1
ATOM 2070 O O . VAL A 1 253 ? 7.301 3.589 6.383 1.00 91.62 253 VAL A O 1
ATOM 2073 N N . PHE A 1 254 ? 8.460 5.035 5.117 1.00 90.12 254 PHE A N 1
ATOM 2074 C CA . PHE A 1 254 ? 8.538 4.139 3.977 1.00 90.12 254 PHE A CA 1
ATOM 2075 C C . PHE A 1 254 ? 9.972 4.033 3.476 1.00 90.12 254 PHE A C 1
ATOM 2077 O O . PHE A 1 254 ? 10.717 5.012 3.450 1.00 90.12 254 PHE A O 1
ATOM 2084 N N . MET A 1 255 ? 10.326 2.818 3.085 1.00 92.62 255 MET A N 1
ATOM 2085 C CA . MET A 1 255 ? 11.570 2.465 2.428 1.00 92.62 255 MET A CA 1
ATOM 2086 C C . MET A 1 255 ? 11.243 1.997 1.018 1.00 92.62 255 MET A C 1
ATOM 2088 O O . MET A 1 255 ? 10.318 1.206 0.821 1.00 92.62 255 MET A O 1
ATOM 2092 N N . CYS A 1 256 ? 12.015 2.472 0.055 1.00 93.81 256 CYS A N 1
ATOM 2093 C CA . CYS A 1 256 ? 11.965 2.021 -1.322 1.00 93.81 256 CYS A CA 1
ATOM 2094 C C . CYS A 1 256 ? 13.341 1.494 -1.719 1.00 93.81 256 CYS A C 1
ATOM 2096 O O . CYS A 1 256 ? 14.314 2.217 -1.557 1.00 93.81 256 CYS A O 1
ATOM 2098 N N . GLU A 1 257 ? 13.420 0.288 -2.274 1.00 93.88 257 GLU A N 1
ATOM 2099 C CA . GLU A 1 257 ? 14.655 -0.298 -2.807 1.00 93.88 257 GLU A CA 1
ATOM 2100 C C . GLU A 1 257 ? 14.474 -0.667 -4.281 1.00 93.88 257 GLU A C 1
ATOM 2102 O O . GLU A 1 257 ? 13.445 -1.228 -4.663 1.00 93.88 257 GLU A O 1
ATOM 2107 N N . ARG A 1 258 ? 15.469 -0.350 -5.109 1.00 92.94 258 ARG A N 1
ATOM 2108 C CA . ARG A 1 258 ? 15.528 -0.709 -6.527 1.00 92.94 258 ARG A CA 1
ATOM 2109 C C . ARG A 1 258 ? 16.517 -1.844 -6.717 1.00 92.94 258 ARG A C 1
ATOM 2111 O O . ARG A 1 258 ? 17.651 -1.766 -6.244 1.00 92.94 258 ARG A O 1
ATOM 2118 N N . SER A 1 259 ? 16.086 -2.908 -7.380 1.00 92.88 259 SER A N 1
ATOM 2119 C CA . SER A 1 259 ? 16.934 -4.070 -7.601 1.00 92.88 259 SER A CA 1
ATOM 2120 C C . SER A 1 259 ? 16.583 -4.809 -8.891 1.00 92.88 259 SER A C 1
ATOM 2122 O O . SER A 1 259 ? 15.479 -4.724 -9.421 1.00 92.88 259 SER A O 1
ATOM 2124 N N . ARG A 1 260 ? 17.512 -5.642 -9.368 1.00 93.75 260 ARG A N 1
ATOM 2125 C CA . ARG A 1 260 ? 17.252 -6.603 -10.458 1.00 93.75 260 ARG A CA 1
ATOM 2126 C C . ARG A 1 260 ? 16.600 -7.900 -9.977 1.00 93.75 260 ARG A C 1
ATOM 2128 O O . ARG A 1 260 ? 16.342 -8.793 -10.785 1.00 93.75 260 ARG A O 1
ATOM 2135 N N . ASN A 1 261 ? 16.383 -8.043 -8.672 1.00 94.38 261 ASN A N 1
ATOM 2136 C CA . ASN A 1 261 ? 15.751 -9.215 -8.094 1.00 94.38 261 ASN A CA 1
ATOM 2137 C C . ASN A 1 261 ? 14.237 -8.999 -8.013 1.00 94.38 261 ASN A C 1
ATOM 2139 O O . ASN A 1 261 ? 13.758 -7.975 -7.547 1.00 94.38 261 ASN A O 1
ATOM 2143 N N . ARG A 1 262 ? 13.465 -10.000 -8.433 1.00 95.81 262 ARG A N 1
ATOM 2144 C CA . ARG A 1 262 ? 12.007 -9.987 -8.275 1.00 95.81 262 ARG A CA 1
ATOM 2145 C C . ARG A 1 262 ? 11.585 -10.176 -6.815 1.00 95.81 262 ARG A C 1
ATOM 2147 O O . ARG A 1 262 ? 10.464 -9.829 -6.450 1.00 95.81 262 ARG A O 1
ATOM 2154 N N . GLU A 1 263 ? 12.428 -10.784 -5.987 1.00 96.50 263 GLU A N 1
ATOM 2155 C CA . GLU A 1 263 ? 12.118 -11.053 -4.585 1.00 96.50 263 GLU A CA 1
ATOM 2156 C C . GLU A 1 263 ? 12.320 -9.817 -3.715 1.00 96.50 263 GLU A C 1
ATOM 2158 O O . GLU A 1 263 ? 13.377 -9.196 -3.721 1.00 96.50 263 GLU A O 1
ATOM 2163 N N . HIS A 1 264 ? 11.296 -9.486 -2.929 1.00 95.81 264 HIS A N 1
ATOM 2164 C CA . HIS A 1 264 ? 11.364 -8.378 -1.992 1.00 95.81 264 HIS A CA 1
ATOM 2165 C C . HIS A 1 264 ? 12.304 -8.727 -0.823 1.00 95.81 264 HIS A C 1
ATOM 2167 O O . HIS A 1 264 ? 12.005 -9.678 -0.093 1.00 95.81 264 HIS A O 1
ATOM 2173 N N . PRO A 1 265 ? 13.360 -7.934 -0.557 1.00 94.06 265 PRO A N 1
ATOM 2174 C CA . PRO A 1 265 ? 14.393 -8.255 0.441 1.00 94.06 265 PRO A CA 1
ATOM 2175 C C . PRO A 1 265 ? 13.833 -8.431 1.860 1.00 94.06 265 PRO A C 1
ATOM 2177 O O . PRO A 1 265 ? 14.253 -9.308 2.611 1.00 94.06 265 PRO A O 1
ATOM 2180 N N . TYR A 1 266 ? 12.817 -7.635 2.199 1.00 94.25 266 TYR A N 1
ATOM 2181 C CA . TYR A 1 266 ? 12.156 -7.640 3.506 1.00 94.25 266 TYR A CA 1
ATOM 2182 C C . TYR A 1 266 ? 10.691 -8.090 3.460 1.00 94.25 266 TYR A C 1
ATOM 2184 O O . TYR A 1 266 ? 9.861 -7.573 4.210 1.00 94.25 266 TYR A O 1
ATOM 2192 N N . TRP A 1 267 ? 10.334 -9.013 2.558 1.00 96.81 267 TRP A N 1
ATOM 2193 C CA . TRP A 1 267 ? 8.937 -9.427 2.391 1.00 96.81 267 TRP A CA 1
ATOM 2194 C C . TRP A 1 267 ? 8.287 -9.858 3.715 1.00 96.81 267 TRP A C 1
ATOM 2196 O O . TRP A 1 267 ? 8.756 -10.806 4.345 1.00 96.81 267 TRP A O 1
ATOM 2206 N N . LYS A 1 268 ? 7.186 -9.200 4.112 1.00 95.19 268 LYS A N 1
ATOM 2207 C CA . LYS A 1 268 ? 6.451 -9.478 5.366 1.00 95.19 268 LYS A CA 1
ATOM 2208 C C . LYS A 1 268 ? 7.323 -9.409 6.634 1.00 95.19 268 LYS A C 1
ATOM 2210 O O . LYS A 1 268 ? 6.930 -9.902 7.691 1.00 95.19 268 LYS A O 1
ATOM 2215 N N . GLN A 1 269 ? 8.494 -8.773 6.560 1.00 93.00 269 GLN A N 1
ATOM 2216 C CA . GLN A 1 269 ? 9.344 -8.509 7.716 1.00 93.00 269 GLN A CA 1
ATOM 2217 C C . GLN A 1 269 ? 8.974 -7.149 8.312 1.00 93.00 269 GLN A C 1
ATOM 2219 O O . GLN A 1 269 ? 8.974 -6.129 7.620 1.00 93.00 269 GLN A O 1
ATOM 2224 N N . ARG A 1 270 ? 8.666 -7.137 9.611 1.00 88.06 270 ARG A N 1
ATOM 2225 C CA . ARG A 1 270 ? 8.387 -5.922 10.390 1.00 88.06 270 ARG A CA 1
ATOM 2226 C C . ARG A 1 270 ? 9.706 -5.389 10.940 1.00 88.06 270 ARG A C 1
ATOM 2228 O O . ARG A 1 270 ? 10.143 -5.790 12.015 1.00 88.06 270 ARG A O 1
ATOM 2235 N N . ILE A 1 271 ? 10.381 -4.566 10.146 1.00 76.31 271 ILE A N 1
ATOM 2236 C CA . ILE A 1 271 ? 11.712 -4.047 10.469 1.00 76.31 271 ILE A CA 1
ATOM 2237 C C . ILE A 1 271 ? 11.590 -3.001 11.585 1.00 76.31 271 ILE A C 1
ATOM 2239 O O . ILE A 1 271 ? 10.907 -1.994 11.439 1.00 76.31 271 ILE A O 1
ATOM 2243 N N . THR A 1 272 ? 12.268 -3.198 12.708 1.00 59.78 272 THR A N 1
ATOM 2244 C CA . THR A 1 272 ? 12.407 -2.160 13.737 1.00 59.78 272 THR A CA 1
ATOM 2245 C C . THR A 1 272 ? 13.675 -1.357 13.467 1.00 59.78 272 THR A C 1
ATOM 2247 O O . THR A 1 272 ? 14.774 -1.857 13.704 1.00 59.78 272 THR A O 1
ATOM 2250 N N . ARG A 1 273 ? 13.528 -0.135 12.958 1.00 50.38 273 ARG A N 1
ATOM 2251 C CA . ARG A 1 273 ? 14.558 0.907 12.999 1.00 50.38 273 ARG A CA 1
ATOM 2252 C C . ARG A 1 273 ? 13.961 2.169 13.591 1.00 50.38 273 ARG A C 1
ATOM 2254 O O . ARG A 1 273 ? 12.778 2.438 13.281 1.00 50.38 273 ARG A O 1
#

pLDDT: mean 82.89, std 15.47, range [37.75, 98.25]